Protein 4N82 (pdb70)

Radius of gyration: 22.22 Å; Cα contacts (8 Å, |Δi|>4): 535; chains: 2; bounding box: 47×34×67 Å

Foldseek 3Di:
DAAEEEEEDDPCQVVLLLVVLVVVLCVVPVVYHYHYHYLVVCVVVVHDADADPAAYEYEYEFDFCADPDPPNRRHGDDGCSSVVSCVPDPNLVRYQAYEYEYACVVPPSGRVVRVVSCVVSVHYHQYYAYGNHDPVRSVSVSVVSCVVVVPDD/DEAEEEEEDDPCQLVLLLVVLVVVLCVVPVVYHYDYHYLVVCVVVVHDQDDDPAAYEYEEEADAPVNHDHGPDGCSSVVSCPPDVNLVRYQAYEYEYACVVPPCGRVVRVVSCVVSVHYHQYYAYGNHDPVVSVSVSVVSCVVVVPDD

Solvent-accessible surface area: 15609 Å² total; per-residue (Å²): 138,63,0,0,0,0,8,4,4,43,56,31,36,1,69,18,0,1,115,53,0,8,72,50,0,67,121,84,23,113,116,19,102,28,58,92,17,21,0,63,64,30,64,102,114,217,93,104,51,77,88,14,138,25,51,0,0,0,0,0,10,30,57,32,62,27,38,76,23,104,112,135,1,35,61,34,43,64,0,64,45,0,5,72,0,0,48,100,45,120,0,32,93,79,10,49,0,0,0,0,4,11,22,152,138,87,112,118,60,39,1,29,0,1,96,55,11,22,147,167,41,68,12,73,47,36,11,51,4,62,83,116,9,140,111,50,22,4,103,114,1,1,22,31,0,18,129,56,16,165,29,158,204,154,68,0,0,0,0,13,4,7,40,54,31,41,2,75,19,0,0,120,46,0,8,74,45,0,70,119,84,23,112,115,16,97,25,46,99,15,21,0,61,74,18,56,76,112,185,94,111,43,88,134,12,139,24,59,0,0,0,0,0,11,28,55,34,121,145,39,30,95,86,33,30,70,0,68,43,0,12,79,0,0,66,99,62,141,2,32,86,56,8,47,0,0,0,0,4,11,23,151,138,66,108,117,22,38,2,33,0,0,97,43,9,23,145,204,50,69,10,75,46,35,12,48,3,59,85,115,6,146,113,52,24,4,102,115,2,2,17,34,0,14,117,60,26,165,30,163,170

InterPro domains:
  IPR004465 Ribonucleotide reductase Class Ib, NrdI [PF07972] (10-146)
  IPR004465 Ribonucleotide reductase Class Ib, NrdI [PIRSF005087] (8-158)
  IPR004465 Ribonucleotide reductase Class Ib, NrdI [PTHR37297] (5-158)
  IPR008254 Flavodoxin/nitric oxide synthase [PS50902] (8-162)
  IPR029039 Flavoprotein-like superfamily [G3DSA:3.40.50.360] (6-162)
  IPR029039 Flavoprotein-like superfamily [SSF52218] (3-153)

Structure (mmCIF, N/CA/C/O backbone):
data_4N82
#
_entry.id   4N82
#
_cell.length_a   104.726
_cell.length_b   56.612
_cell.length_c   73.387
_cell.angle_alpha   90.000
_cell.angle_beta   106.130
_cell.angle_gamma   90.000
#
_symmetry.space_group_name_H-M   'C 1 2 1'
#
loop_
_entity.id
_entity.type
_entity.pdbx_description
1 polymer 'Ribonucleotide reductase'
2 non-polymer 'FLAVIN MONONUCLEOTIDE'
3 non-polymer 'SULFATE ION'
4 water water
#
loop_
_atom_site.group_PDB
_atom_site.id
_atom_site.type_symbol
_atom_site.label_atom_id
_atom_site.label_alt_id
_atom_site.label_comp_id
_atom_site.label_asym_id
_atom_site.label_entity_id
_atom_site.label_seq_id
_atom_site.pdbx_PDB_ins_code
_atom_site.Cartn_x
_atom_site.Cartn_y
_atom_site.Cartn_z
_atom_site.occupancy
_atom_site.B_iso_or_equiv
_atom_site.auth_seq_id
_atom_site.auth_comp_id
_atom_site.auth_asym_id
_atom_site.auth_atom_id
_atom_site.pdbx_PDB_model_num
ATOM 1 N N . THR A 1 22 ? -37.779 35.066 50.824 1.00 48.26 2 THR B N 1
ATOM 2 C CA . THR A 1 22 ? -36.938 34.048 50.122 1.00 46.70 2 THR B CA 1
ATOM 3 C C . THR A 1 22 ? -36.507 34.542 48.735 1.00 44.92 2 THR B C 1
ATOM 4 O O . THR A 1 22 ? -37.292 35.157 48.008 1.00 45.82 2 THR B O 1
ATOM 8 N N . LYS A 1 23 ? -35.254 34.274 48.383 1.00 42.03 3 LYS B N 1
ATOM 9 C CA . LYS A 1 23 ? -34.708 34.673 47.091 1.00 39.54 3 LYS B CA 1
ATOM 10 C C . LYS A 1 23 ? -34.196 33.456 46.328 1.00 36.68 3 LYS B C 1
ATOM 11 O O . LYS A 1 23 ? -33.508 32.605 46.893 1.00 35.98 3 LYS B O 1
ATOM 17 N N . VAL A 1 24 ? -34.544 33.383 45.046 1.00 33.47 4 VAL B N 1
ATOM 18 C CA . VAL A 1 24 ? -34.054 32.324 44.164 1.00 31.39 4 VAL B CA 1
ATOM 19 C C . VAL A 1 24 ? -32.824 32.828 43.408 1.00 30.36 4 VAL B C 1
ATOM 20 O O . VAL A 1 24 ? -32.862 33.897 42.799 1.00 30.50 4 VAL B O 1
ATOM 24 N N . SER A 1 25 ? -31.732 32.065 43.462 1.00 29.31 5 SER B N 1
ATOM 25 C CA . SER A 1 25 ? -30.490 32.454 42.790 1.00 28.27 5 SER B CA 1
ATOM 26 C C . SER A 1 25 ? -30.099 31.446 41.715 1.00 26.66 5 SER B C 1
ATOM 27 O O . SER A 1 25 ? -29.857 30.275 42.012 1.00 25.58 5 SER B O 1
ATOM 30 N N . LEU A 1 26 ? -30.033 31.922 40.472 1.00 25.64 6 LEU B N 1
ATOM 31 C CA . LEU A 1 26 ? -29.714 31.083 39.319 1.00 24.65 6 LEU B CA 1
ATOM 32 C C . LEU A 1 26 ? -28.362 31.493 38.743 1.00 24.53 6 LEU B C 1
ATOM 33 O O . LEU A 1 26 ? -28.230 32.570 38.158 1.00 25.37 6 LEU B O 1
ATOM 38 N N . VAL A 1 27 ? -27.361 30.636 38.940 1.00 23.99 7 VAL B N 1
ATOM 39 C CA . VAL A 1 27 ? -25.995 30.891 38.483 1.00 23.76 7 VAL B CA 1
ATOM 40 C C . VAL A 1 27 ? -25.773 30.070 37.216 1.00 23.21 7 VAL B C 1
ATOM 41 O O . VAL A 1 27 ? -25.967 28.852 37.225 1.00 22.81 7 VAL B O 1
ATOM 45 N N . TYR A 1 28 ? -25.375 30.730 36.130 1.00 22.94 8 TYR B N 1
ATOM 46 C CA . TYR A 1 28 ? -25.250 30.044 34.841 1.00 22.88 8 TYR B CA 1
ATOM 47 C C . TYR A 1 28 ? -24.120 30.569 33.959 1.00 22.73 8 TYR B C 1
ATOM 48 O O . TYR A 1 28 ? -23.565 31.639 34.208 1.00 22.70 8 TYR B O 1
ATOM 57 N N . ILE A 1 29 ? -23.796 29.789 32.930 1.00 22.40 9 ILE B N 1
ATOM 58 C CA . ILE A 1 29 ? -23.002 30.268 31.803 1.00 22.26 9 ILE B CA 1
ATOM 59 C C . ILE A 1 29 ? -23.697 29.865 30.501 1.00 21.73 9 ILE B C 1
ATOM 60 O O . ILE A 1 29 ? -24.351 28.822 30.422 1.00 21.11 9 ILE B O 1
ATOM 65 N N . SER A 1 30 ? -23.582 30.717 29.493 1.00 21.42 10 SER B N 1
ATOM 66 C CA . SER A 1 30 ? -24.190 30.465 28.199 1.00 21.30 10 SER B CA 1
ATOM 67 C C . SER A 1 30 ? -23.248 31.013 27.139 1.00 21.99 10 SER B C 1
ATOM 68 O O . SER A 1 30 ? -22.942 32.208 27.127 1.00 21.91 10 SER B O 1
ATOM 71 N N . LEU A 1 31 ? -22.764 30.130 26.272 1.00 22.16 11 LEU B N 1
ATOM 72 C CA . LEU A 1 31 ? -21.798 30.523 25.253 1.00 22.99 11 LEU B CA 1
ATOM 73 C C . LEU A 1 31 ? -22.466 30.826 23.909 1.00 23.21 11 LEU B C 1
ATOM 74 O O . LEU A 1 31 ? -22.015 31.706 23.165 1.00 23.70 11 LEU B O 1
ATOM 79 N N . SER A 1 32 ? -23.537 30.102 23.596 1.00 22.57 12 SER B N 1
ATOM 80 C CA . SER A 1 32 ? -24.257 30.346 22.343 1.00 22.94 12 SER B CA 1
ATOM 81 C C . SER A 1 32 ? -25.716 30.764 22.568 1.00 23.00 12 SER B C 1
ATOM 82 O O . SER A 1 32 ? -26.476 30.904 21.611 1.00 23.71 12 SER B O 1
ATOM 85 N N . GLY A 1 33 ? -26.095 30.968 23.831 1.00 22.28 13 GLY B N 1
ATOM 86 C CA . GLY A 1 33 ? -27.410 31.524 24.157 1.00 22.25 13 GLY B CA 1
ATOM 87 C C . GLY A 1 33 ? -28.517 30.552 24.545 1.00 21.81 13 GLY B C 1
ATOM 88 O O . GLY A 1 33 ? -29.599 30.988 24.926 1.00 21.35 13 GLY B O 1
ATOM 89 N N . ASN A 1 34 ? -28.262 29.245 24.463 1.00 21.45 14 ASN B N 1
ATOM 90 C CA . ASN A 1 34 ? -29.297 28.245 24.796 1.00 21.69 14 ASN B CA 1
ATOM 91 C C . ASN A 1 34 ? -29.706 28.254 26.269 1.00 21.37 14 ASN B C 1
ATOM 92 O O . ASN A 1 34 ? -30.902 28.287 26.589 1.00 21.69 14 ASN B O 1
ATOM 97 N N . THR A 1 35 ? -28.709 28.223 27.152 1.00 21.08 15 THR B N 1
ATOM 98 C CA . THR A 1 35 ? -28.933 28.223 28.598 1.00 20.90 15 THR B CA 1
ATOM 99 C C . THR A 1 35 ? -29.471 29.584 29.041 1.00 21.32 15 THR B C 1
ATOM 100 O O . THR A 1 35 ? -30.317 29.662 29.931 1.00 20.55 15 THR B O 1
ATOM 104 N N . GLU A 1 36 ? -28.959 30.649 28.424 1.00 22.20 16 GLU B N 1
ATOM 105 C CA . GLU A 1 36 ? -29.443 32.012 28.661 1.00 23.59 16 GLU B CA 1
ATOM 106 C C . GLU A 1 36 ? -30.946 32.104 28.383 1.00 23.04 16 GLU B C 1
ATOM 107 O O . GLU A 1 36 ? -31.704 32.656 29.185 1.00 22.94 16 GLU B O 1
ATOM 113 N N . SER A 1 37 ? -31.360 31.557 27.243 1.00 22.24 17 SER B N 1
ATOM 114 C CA . SER A 1 37 ? -32.770 31.492 26.863 1.00 22.27 17 SER B CA 1
ATOM 115 C C . SER A 1 37 ? -33.607 30.719 27.891 1.00 21.45 17 SER B C 1
ATOM 116 O O . SER A 1 37 ? -34.674 31.183 28.306 1.00 20.90 17 SER B O 1
ATOM 119 N N . PHE A 1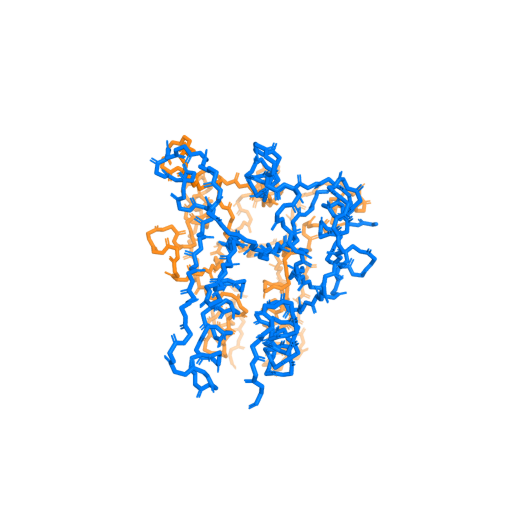 38 ? -33.122 29.552 28.303 1.00 20.68 18 PHE B N 1
ATOM 120 C CA . PHE A 1 38 ? -33.826 28.756 29.314 1.00 20.73 18 PHE B CA 1
ATOM 121 C C . PHE A 1 38 ? -33.985 29.524 30.628 1.00 20.84 18 PHE B C 1
ATOM 122 O O . PHE A 1 38 ? -35.082 29.567 31.187 1.00 20.86 18 PHE B O 1
ATOM 130 N N . VAL A 1 39 ? -32.897 30.120 31.115 1.00 20.72 19 VAL B N 1
ATOM 131 C CA . VAL A 1 39 ? -32.920 30.875 32.374 1.00 21.56 19 VAL B CA 1
ATOM 132 C C . VAL A 1 39 ? -33.898 32.055 32.299 1.00 22.49 19 VAL B C 1
ATOM 133 O O . VAL A 1 39 ? -34.628 32.333 33.261 1.00 22.59 19 VAL B O 1
ATOM 137 N N . ARG A 1 40 ? -33.924 32.732 31.153 1.00 23.80 20 ARG B N 1
ATOM 138 C CA . ARG A 1 40 ? -34.864 33.828 30.933 1.00 25.62 20 ARG B CA 1
ATOM 139 C C . ARG A 1 40 ? -36.322 33.344 30.958 1.00 25.32 20 ARG B C 1
ATOM 140 O O . ARG A 1 40 ? -37.162 33.929 31.658 1.00 25.66 20 ARG B O 1
ATOM 148 N N . ARG A 1 41 ? -36.621 32.288 30.199 1.00 24.48 21 ARG B N 1
ATOM 149 C CA . ARG A 1 41 ? -37.980 31.745 30.154 1.00 24.76 21 ARG B CA 1
ATOM 150 C C . ARG A 1 41 ? -38.410 31.126 31.487 1.00 23.73 21 ARG B C 1
ATOM 151 O O . ARG A 1 41 ? -39.569 31.257 31.887 1.00 22.85 21 ARG B O 1
ATOM 159 N N . LEU A 1 42 ? -37.475 30.469 32.173 1.00 22.87 22 LEU B N 1
ATOM 160 C CA . LEU A 1 42 ? -37.743 29.909 33.502 1.00 23.01 22 LEU B CA 1
ATOM 161 C C . LEU A 1 42 ? -38.119 31.003 34.505 1.00 23.23 22 LEU B C 1
ATOM 162 O O . LEU A 1 42 ? -39.049 30.833 35.298 1.00 23.44 22 LEU B O 1
ATOM 167 N N . THR A 1 43 ? -37.386 32.114 34.466 1.00 24.02 23 THR B N 1
ATOM 168 C CA . THR A 1 43 ? -37.662 33.258 35.330 1.00 24.98 23 THR B CA 1
ATOM 169 C C . THR A 1 43 ? -39.042 33.850 35.036 1.00 25.72 23 THR B C 1
ATOM 170 O O . THR A 1 43 ? -39.807 34.128 35.966 1.00 26.24 23 THR B O 1
ATOM 174 N N . ASP A 1 44 ? -39.363 34.025 33.754 1.00 26.30 24 ASP B N 1
ATOM 175 C CA . ASP A 1 44 ? -40.687 34.505 33.348 1.00 27.86 24 ASP B CA 1
ATOM 176 C C . ASP A 1 44 ? -41.784 33.579 33.864 1.00 27.47 24 ASP B C 1
ATOM 177 O O . ASP A 1 44 ? -42.816 34.044 34.347 1.00 27.69 24 ASP B O 1
ATOM 182 N N . TYR A 1 45 ? -41.561 32.271 33.765 1.00 26.71 25 TYR B N 1
ATOM 183 C CA . TYR A 1 45 ? -42.541 31.307 34.254 1.00 26.67 25 TYR B CA 1
ATOM 184 C C . TYR A 1 45 ? -42.726 31.396 35.774 1.00 26.46 25 TYR B C 1
ATOM 185 O O . TYR A 1 45 ? -43.858 31.424 36.266 1.00 26.37 25 TYR B O 1
ATOM 194 N N . LEU A 1 46 ? -41.613 31.446 36.503 1.00 25.48 26 LEU B N 1
ATOM 195 C CA . LEU A 1 46 ? -41.646 31.562 37.963 1.00 25.59 26 LEU B CA 1
ATOM 196 C C . LEU A 1 46 ? -42.397 32.807 38.448 1.00 26.63 26 LEU B C 1
ATOM 197 O O . LEU A 1 46 ? -43.186 32.728 39.397 1.00 26.56 26 LEU B O 1
ATOM 202 N N . LEU A 1 47 ? -42.147 33.941 37.796 1.00 26.56 27 LEU B N 1
ATOM 203 C CA . LEU A 1 47 ? -42.823 35.199 38.136 1.00 28.06 27 LEU B CA 1
ATOM 204 C C . LEU A 1 47 ? -44.305 35.191 37.757 1.00 28.67 27 LEU B C 1
ATOM 205 O O . LEU A 1 47 ? -45.126 35.796 38.447 1.00 28.66 27 LEU B O 1
ATOM 210 N N . GLU A 1 48 ? -44.645 34.508 36.665 1.00 29.25 28 GLU B N 1
ATOM 211 C CA . GLU A 1 48 ? -46.048 34.294 36.302 1.00 31.09 28 GLU B CA 1
ATOM 212 C C . GLU A 1 48 ? -46.773 33.515 37.407 1.00 30.72 28 GLU B C 1
ATOM 213 O O . GLU A 1 48 ? -47.894 33.856 37.787 1.00 31.28 28 GLU B O 1
ATOM 219 N N . GLN A 1 49 ? -46.119 32.481 37.927 1.00 29.64 29 GLN B N 1
ATOM 220 C CA . GLN A 1 49 ? -46.698 31.670 38.994 1.00 29.73 29 GLN B CA 1
ATOM 221 C C . GLN A 1 49 ? -46.625 32.358 40.363 1.00 29.19 29 GLN B C 1
ATOM 222 O O . GLN A 1 49 ? -47.545 32.221 41.176 1.00 28.80 29 GLN B O 1
ATOM 228 N N . HIS A 1 50 ? -45.550 33.111 40.600 1.00 27.90 30 HIS B N 1
ATOM 229 C CA . HIS A 1 50 ? -45.323 33.764 41.895 1.00 27.77 30 HIS B CA 1
ATOM 230 C C . HIS A 1 50 ? -44.872 35.183 41.707 1.00 27.29 30 HIS B C 1
ATOM 231 O O . HIS A 1 50 ? -43.671 35.471 41.747 1.00 26.57 30 HIS B O 1
ATOM 238 N N . PRO A 1 51 ? -45.832 36.102 41.486 1.00 27.67 31 PRO B N 1
ATOM 239 C CA . PRO A 1 51 ? -45.517 37.493 41.142 1.00 27.63 31 PRO B CA 1
ATOM 240 C C . PRO A 1 51 ? -44.523 38.210 42.062 1.00 27.56 31 PRO B C 1
ATOM 241 O O . PRO A 1 51 ? -43.763 39.048 41.580 1.00 27.01 31 PRO B O 1
ATOM 245 N N . SER A 1 52 ? -44.514 37.883 43.353 1.00 27.66 32 SER B N 1
ATOM 246 C CA . SER A 1 52 ? -43.655 38.597 44.313 1.00 28.56 32 SER B CA 1
ATOM 247 C C . SER A 1 52 ? -42.270 37.966 44.520 1.00 28.45 32 SER B C 1
ATOM 248 O O . SER A 1 52 ? -41.451 38.498 45.276 1.00 28.09 32 SER B O 1
ATOM 251 N N . LEU A 1 53 ? -42.014 36.847 43.839 1.00 28.51 33 LEU B N 1
ATOM 252 C CA . LEU A 1 53 ? -40.776 36.082 44.011 1.00 29.47 33 LEU B CA 1
ATOM 253 C C . LEU A 1 53 ? -39.557 36.899 43.591 1.00 29.61 33 LEU B C 1
ATOM 254 O O . LEU A 1 53 ? -39.571 37.543 42.544 1.00 29.40 33 LEU B O 1
ATOM 259 N N . GLU A 1 54 ? -38.511 36.876 44.411 1.00 30.30 34 GLU B N 1
ATOM 260 C CA . GLU A 1 54 ? -37.245 37.511 44.043 1.00 31.61 34 GLU B CA 1
ATOM 261 C C . GLU A 1 54 ? -36.350 36.486 43.341 1.00 30.59 34 GLU B C 1
ATOM 262 O O . GLU A 1 54 ? -35.945 35.495 43.946 1.00 29.75 34 GLU B O 1
ATOM 268 N N . VAL A 1 55 ? -36.065 36.723 42.061 1.00 30.66 35 VAL B N 1
ATOM 269 C CA . VAL A 1 55 ? -35.208 35.824 41.277 1.00 30.43 35 VAL B CA 1
ATOM 270 C C . VAL A 1 55 ? -33.968 36.580 40.806 1.00 30.96 35 VAL B C 1
ATOM 271 O O . VAL A 1 55 ? -34.072 37.564 40.075 1.00 30.98 35 VAL B O 1
ATOM 275 N N . GLU A 1 56 ? -32.807 36.113 41.251 1.00 31.42 36 GLU B N 1
ATOM 276 C CA . GLU A 1 56 ? -31.521 36.698 40.904 1.00 32.80 36 GLU B CA 1
ATOM 277 C C . GLU A 1 56 ? -30.819 35.808 39.874 1.00 32.83 36 GLU B C 1
ATOM 278 O O . GLU A 1 56 ? -30.705 34.593 40.064 1.00 31.95 36 GLU B O 1
ATOM 284 N N . LYS A 1 57 ? -30.379 36.413 38.773 1.00 32.65 37 LYS B N 1
ATOM 285 C CA . LYS A 1 57 ? -29.602 35.705 37.756 1.00 32.22 37 LYS B CA 1
ATOM 286 C C . LYS A 1 57 ? -28.164 36.192 37.833 1.00 32.12 37 LYS B C 1
ATOM 287 O O . LYS A 1 57 ? -27.916 37.399 37.852 1.00 32.52 37 LYS B O 1
ATOM 293 N N . ILE A 1 58 ? -27.227 35.251 37.894 1.00 30.82 38 ILE B N 1
ATOM 294 C CA . ILE A 1 58 ? -25.802 35.569 37.859 1.00 30.38 38 ILE B CA 1
ATOM 295 C C . ILE A 1 58 ? -25.165 34.864 36.661 1.00 29.32 38 ILE B C 1
ATOM 296 O O . ILE A 1 58 ? -25.073 33.630 36.622 1.00 27.44 38 ILE B O 1
ATOM 301 N N . HIS A 1 59 ? -24.745 35.656 35.678 1.00 29.02 39 HIS B N 1
ATOM 302 C CA . HIS A 1 59 ? -24.109 35.121 34.482 1.00 28.91 39 HIS B CA 1
ATOM 303 C C . HIS A 1 59 ? -22.617 35.183 34.616 1.00 29.46 39 HIS B C 1
ATOM 304 O O . HIS A 1 59 ? -22.022 36.258 34.546 1.00 29.67 39 HIS B O 1
ATOM 311 N N . ILE A 1 60 ? -22.008 34.015 34.800 1.00 29.58 40 ILE B N 1
ATOM 312 C CA . ILE A 1 60 ? -20.571 33.891 35.056 1.00 30.98 40 ILE B CA 1
ATOM 313 C C . ILE A 1 60 ? -19.727 34.520 33.937 1.00 32.59 40 ILE B C 1
ATOM 314 O O . ILE A 1 60 ? -18.736 35.202 34.209 1.00 33.28 40 ILE B O 1
ATOM 319 N N . LYS A 1 61 ? -20.143 34.302 32.692 1.00 33.44 41 LYS B N 1
ATOM 320 C CA . LYS A 1 61 ? -19.491 34.901 31.524 1.00 35.82 41 LYS B CA 1
ATOM 321 C C . LYS A 1 61 ? -19.375 36.423 31.660 1.00 36.78 41 LYS B C 1
ATOM 322 O O . LYS A 1 61 ? -18.323 36.993 31.369 1.00 38.29 41 LYS B O 1
ATOM 328 N N . ASP A 1 62 ? -20.447 37.063 32.123 1.00 38.23 42 ASP B N 1
ATOM 329 C CA . ASP A 1 62 ? -20.478 38.512 32.320 1.00 40.37 42 ASP B CA 1
ATOM 330 C C . ASP A 1 62 ? -19.587 38.989 33.464 1.00 41.66 42 ASP B C 1
ATOM 331 O O . ASP A 1 62 ? -19.011 40.070 33.381 1.00 42.97 42 ASP B O 1
ATOM 336 N N . LEU A 1 63 ? -19.476 38.191 34.525 1.00 42.87 43 LEU B N 1
ATOM 337 C CA . LEU A 1 63 ? -18.560 38.510 35.625 1.00 44.30 43 LEU B CA 1
ATOM 338 C C . LEU A 1 63 ? -17.106 38.472 35.159 1.00 45.38 43 LEU B C 1
ATOM 339 O O . LEU A 1 63 ? -16.308 39.339 35.523 1.00 46.96 43 LEU B O 1
ATOM 344 N N . VAL A 1 64 ? -16.781 37.472 34.342 1.00 45.20 44 VAL B N 1
ATOM 345 C CA . VAL A 1 64 ? -15.423 37.281 33.828 1.00 46.84 44 VAL B CA 1
ATOM 346 C C . VAL A 1 64 ? -15.046 38.365 32.806 1.00 48.60 44 VAL B C 1
ATOM 347 O O . VAL A 1 64 ? -14.000 39.005 32.941 1.00 49.22 44 VAL B O 1
ATOM 351 N N . LYS A 1 65 ? -15.905 38.575 31.806 1.00 49.36 45 LYS B N 1
ATOM 352 C CA . LYS A 1 65 ? -15.654 39.558 30.741 1.00 51.24 45 LYS B CA 1
ATOM 353 C C . LYS A 1 65 ? -15.534 40.990 31.264 1.00 53.06 45 LYS B C 1
ATOM 354 O O . LYS A 1 65 ? -14.680 41.754 30.805 1.00 54.22 45 LYS B O 1
ATOM 360 N N . GLU A 1 66 ? -16.387 41.343 32.225 1.00 53.84 46 GLU B N 1
ATOM 361 C CA . GLU A 1 66 ? -16.365 42.667 32.853 1.00 54.96 46 GLU B CA 1
ATOM 362 C C . GLU A 1 66 ? -15.288 42.776 33.943 1.00 56.06 46 GLU B C 1
ATOM 363 O O . GLU A 1 66 ? -15.237 43.767 34.678 1.00 56.23 46 GLU B O 1
ATOM 369 N N . ARG A 1 67 ? -14.439 41.749 34.031 1.00 55.64 47 ARG B N 1
ATOM 370 C CA . ARG A 1 67 ? -13.307 41.692 34.971 1.00 57.25 47 ARG B CA 1
ATOM 371 C C . ARG A 1 67 ? -13.711 41.942 36.429 1.00 57.11 47 ARG B C 1
ATOM 372 O O . ARG A 1 67 ? -13.064 42.712 37.144 1.00 58.23 47 ARG B O 1
ATOM 380 N N . GLN A 1 68 ? -14.790 41.288 36.853 1.00 54.88 48 GLN B N 1
ATOM 381 C CA . GLN A 1 68 ? -15.270 41.382 38.230 1.00 54.91 48 GLN B CA 1
ATOM 382 C C . GLN A 1 68 ? -14.783 40.172 39.035 1.00 54.00 48 GLN B C 1
ATOM 383 O O . GLN A 1 68 ? -14.666 39.073 38.488 1.00 53.06 48 GLN B O 1
ATOM 389 N N . PRO A 1 69 ? -14.490 40.370 40.335 1.00 53.73 49 PRO B N 1
ATOM 390 C CA . PRO A 1 69 ? -13.974 39.258 41.139 1.00 53.05 49 PRO B CA 1
ATOM 391 C C . PRO A 1 69 ? -15.060 38.246 41.502 1.00 50.99 49 PRO B C 1
ATOM 392 O O . PRO A 1 69 ? -16.247 38.585 41.487 1.00 50.29 49 PRO B O 1
ATOM 396 N N . PHE A 1 70 ? -14.653 37.014 41.808 1.00 50.04 50 PHE B N 1
ATOM 397 C CA . PHE A 1 70 ? -15.564 36.018 42.377 1.00 48.47 50 PHE B CA 1
ATOM 398 C C . PHE A 1 70 ? -15.871 36.365 43.833 1.00 48.18 50 PHE B C 1
ATOM 399 O O . PHE A 1 70 ? -15.088 37.050 44.491 1.00 49.05 50 PHE B O 1
ATOM 407 N N . PHE A 1 71 ? -17.010 35.886 44.327 1.00 46.63 51 PHE B N 1
ATOM 408 C CA . PHE A 1 71 ? -17.483 36.205 45.676 1.00 45.74 51 PHE B CA 1
ATOM 409 C C . PHE A 1 71 ? -18.218 35.016 46.296 1.00 44.81 51 PHE B C 1
ATOM 410 O O . PHE A 1 71 ? -18.589 34.067 45.597 1.00 42.89 51 PHE B O 1
ATOM 418 N N . GLU A 1 72 ? -18.427 35.077 47.609 1.00 44.55 52 GLU B N 1
ATOM 419 C CA . GLU A 1 72 ? -19.201 34.061 48.311 1.00 43.94 52 GLU B CA 1
ATOM 420 C C . GLU A 1 72 ? -20.683 34.403 48.311 1.00 42.96 52 GLU B C 1
ATOM 421 O O . GLU A 1 72 ? -21.067 35.537 48.603 1.00 42.51 52 GLU B O 1
ATOM 427 N N . MET A 1 73 ? -21.505 33.410 47.977 1.00 41.39 53 MET B N 1
ATOM 428 C CA . MET A 1 73 ? -22.955 33.561 47.949 1.00 41.09 53 MET B CA 1
ATOM 429 C C . MET A 1 73 ? -23.543 33.596 49.358 1.00 42.77 53 MET B C 1
ATOM 430 O O . MET A 1 73 ? -23.144 32.814 50.226 1.00 43.44 53 MET B O 1
ATOM 435 N N . ASP A 1 74 ? -24.492 34.503 49.577 1.00 43.92 54 ASP B N 1
ATOM 436 C CA . ASP A 1 74 ? -25.190 34.615 50.862 1.00 45.73 54 ASP B CA 1
ATOM 437 C C . ASP A 1 74 ? -26.486 33.811 50.843 1.00 44.32 54 ASP B C 1
ATOM 438 O O . ASP A 1 74 ? -27.176 33.688 51.858 1.00 44.84 54 ASP B O 1
ATOM 443 N N . ASN A 1 75 ? -26.795 33.258 49.676 1.00 41.40 55 ASN B N 1
ATOM 444 C CA . ASN A 1 75 ? -28.062 32.603 49.421 1.00 39.78 55 ASN B CA 1
ATOM 445 C C . ASN A 1 75 ? -27.829 31.288 48.668 1.00 37.17 55 ASN B C 1
ATOM 446 O O . ASN A 1 75 ? -26.969 31.235 47.781 1.00 37.12 55 ASN B O 1
ATOM 451 N N . PRO A 1 76 ? -28.561 30.214 49.041 1.00 34.97 56 PRO B N 1
ATOM 452 C CA . PRO A 1 76 ? -28.513 28.960 48.272 1.00 33.07 56 PRO B CA 1
ATOM 453 C C . PRO A 1 76 ? -28.863 29.182 46.799 1.00 30.90 56 PRO B C 1
ATOM 454 O O . PRO A 1 76 ? -29.731 30.001 46.487 1.00 29.99 56 PRO B O 1
ATOM 458 N N . PHE A 1 77 ? -28.192 28.451 45.911 1.00 29.13 57 PHE B N 1
ATOM 459 C CA . PHE A 1 77 ? -28.318 28.680 44.468 1.00 27.35 57 PHE B CA 1
ATOM 460 C C . PHE A 1 77 ? -28.303 27.395 43.645 1.00 26.16 57 PHE B C 1
ATOM 461 O O . PHE A 1 77 ? -27.821 26.348 44.102 1.00 26.05 57 PHE B O 1
ATOM 469 N N . ILE A 1 78 ? -28.820 27.493 42.422 1.00 24.79 58 ILE B N 1
ATOM 470 C CA . ILE A 1 78 ? -28.784 26.390 41.467 1.00 23.92 58 ILE B CA 1
ATOM 471 C C . ILE A 1 78 ? -27.866 26.769 40.303 1.00 23.11 58 ILE B C 1
ATOM 472 O O . ILE A 1 78 ? -27.931 27.888 39.797 1.00 22.58 58 ILE B O 1
ATOM 477 N N . ALA A 1 79 ? -27.006 25.833 39.903 1.00 22.53 59 ALA B N 1
ATOM 478 C CA . ALA A 1 79 ? -26.081 26.032 38.788 1.00 21.87 59 ALA B CA 1
ATOM 479 C C . ALA A 1 79 ? -26.639 25.472 37.479 1.00 21.28 59 ALA B C 1
ATOM 480 O O . ALA A 1 79 ? -27.153 24.356 37.449 1.00 21.31 59 ALA B O 1
ATOM 482 N N . PHE A 1 80 ? -26.533 26.253 36.404 1.00 20.75 60 PHE B N 1
ATOM 483 C CA . PHE A 1 80 ? -26.910 25.801 35.064 1.00 20.24 60 PHE B CA 1
ATOM 484 C C . PHE A 1 80 ? -25.662 25.717 34.192 1.00 20.14 60 PHE B C 1
ATOM 485 O O . PHE A 1 80 ? -24.968 26.717 33.987 1.00 19.81 60 PHE B O 1
ATOM 493 N N . LEU A 1 81 ? -25.392 24.522 33.674 1.00 19.89 61 LEU B N 1
ATOM 494 C CA . LEU A 1 81 ? -24.125 24.214 33.028 1.00 20.74 61 LEU B CA 1
ATOM 495 C C . LEU A 1 81 ? -24.354 23.528 31.685 1.00 20.33 61 LEU B C 1
ATOM 496 O O . LEU A 1 81 ? -24.701 22.344 31.652 1.00 20.57 61 LEU B O 1
ATOM 501 N N . PRO A 1 82 ? -24.140 24.254 30.573 1.00 20.66 62 PRO B N 1
ATOM 502 C CA . PRO A 1 82 ? -24.151 23.587 29.281 1.00 20.89 62 PRO B CA 1
ATOM 503 C C . PRO A 1 82 ? -22.894 22.727 29.147 1.00 21.14 62 PRO B C 1
ATOM 504 O O . PRO A 1 82 ? -21.918 22.937 29.875 1.00 21.46 62 PRO B O 1
ATOM 508 N N . THR A 1 83 ? -22.924 21.780 28.218 1.00 21.19 63 THR B N 1
ATOM 509 C CA . THR A 1 83 ? -21.867 20.785 28.086 1.00 21.48 63 THR B CA 1
ATOM 510 C C . THR A 1 83 ? -20.938 21.090 26.925 1.00 21.52 63 THR B C 1
ATOM 511 O O . THR A 1 83 ? -21.369 21.113 25.774 1.00 20.97 63 THR B O 1
ATOM 515 N N . TYR A 1 84 ? -19.663 21.316 27.238 1.00 21.26 64 TYR B N 1
ATOM 516 C CA . TYR A 1 84 ? -18.630 21.480 26.218 1.00 22.26 64 TYR B CA 1
ATOM 517 C C . TYR A 1 84 ? -17.417 20.642 26.597 1.00 23.51 64 TYR B C 1
ATOM 518 O O . TYR A 1 84 ? -16.785 20.880 27.627 1.00 23.25 64 TYR B O 1
ATOM 527 N N . LEU A 1 85 ? -17.111 19.656 25.761 1.00 25.10 65 LEU B N 1
ATOM 528 C CA . LEU A 1 85 ? -16.016 18.726 26.022 1.00 27.43 65 LEU B CA 1
ATOM 529 C C . LEU A 1 85 ? -15.021 18.735 24.867 1.00 29.72 65 LEU B C 1
ATOM 530 O O . LEU A 1 85 ? -15.409 18.953 23.720 1.00 29.55 65 LEU B O 1
ATOM 535 N N . GLU A 1 86 ? -13.742 18.519 25.177 1.00 33.25 66 GLU B N 1
ATOM 536 C CA . GLU A 1 86 ? -12.672 18.542 24.163 1.00 37.58 66 GLU B CA 1
ATOM 537 C C . GLU A 1 86 ? -12.982 17.608 22.991 1.00 39.42 66 GLU B C 1
ATOM 538 O O . GLU A 1 86 ? -12.733 17.955 21.836 1.00 40.34 66 GLU B O 1
ATOM 544 N N . GLY A 1 87 ? -13.535 16.435 23.305 1.00 41.03 67 GLY B N 1
ATOM 545 C CA . GLY A 1 87 ? -13.948 15.455 22.300 1.00 44.15 67 GLY B CA 1
ATOM 546 C C . GLY A 1 87 ? -12.782 14.855 21.541 1.00 46.57 67 GLY B C 1
ATOM 547 O O . GLY A 1 87 ? -11.659 14.792 22.058 1.00 46.12 67 GLY B O 1
ATOM 548 N N . GLY A 1 88 ? -13.060 14.417 20.312 1.00 48.54 68 GLY B N 1
ATOM 549 C CA . GLY A 1 88 ? -12.054 13.844 19.416 1.00 51.10 68 GLY B CA 1
ATOM 550 C C . GLY A 1 88 ? -11.262 12.714 20.043 1.00 53.19 68 GLY B C 1
ATOM 551 O O . GLY A 1 88 ? -11.832 11.819 20.671 1.00 53.04 68 GLY B O 1
ATOM 552 N N . ASN A 1 89 ? -9.943 12.768 19.869 1.00 55.61 69 ASN B N 1
ATOM 553 C CA . ASN A 1 89 ? -9.028 11.816 20.494 1.00 57.65 69 ASN B CA 1
ATOM 554 C C . ASN A 1 89 ? -8.325 12.428 21.707 1.00 58.33 69 ASN B C 1
ATOM 555 O O . ASN A 1 89 ? -7.130 12.206 21.930 1.00 59.04 69 ASN B O 1
ATOM 560 N N . GLY A 1 90 ? -9.081 13.202 22.484 1.00 57.83 70 GLY B N 1
ATOM 561 C CA . GLY A 1 90 ? -8.574 13.815 23.706 1.00 57.30 70 GLY B CA 1
ATOM 562 C C . GLY A 1 90 ? -8.431 12.814 24.838 1.00 58.06 70 GLY B C 1
ATOM 563 O O . GLY A 1 90 ? -9.076 11.759 24.833 1.00 57.80 70 GLY B O 1
ATOM 564 N N . VAL A 1 91 ? -7.584 13.154 25.808 1.00 57.64 71 VAL B N 1
ATOM 565 C CA . VAL A 1 91 ? -7.324 12.313 26.982 1.00 57.50 71 VAL B CA 1
ATOM 566 C C . VAL A 1 91 ? -8.625 11.940 27.714 1.00 57.57 71 VAL B C 1
ATOM 567 O O . VAL A 1 91 ? -9.577 12.729 27.746 1.00 55.75 71 VAL B O 1
ATOM 571 N N . ASP A 1 92 ? -8.657 10.728 28.273 1.00 57.97 72 ASP B N 1
ATOM 572 C CA . ASP A 1 92 ? -9.831 10.191 28.977 1.00 58.21 72 ASP B CA 1
ATOM 573 C C . ASP A 1 92 ? -11.109 10.271 28.136 1.00 57.50 72 ASP B C 1
ATOM 574 O O . ASP A 1 92 ? -12.091 10.908 28.534 1.00 57.02 72 ASP B O 1
ATOM 579 N N . ASN A 1 93 ? -11.068 9.627 26.968 1.00 57.22 73 ASN B N 1
ATOM 580 C CA . ASN A 1 93 ? -12.198 9.550 26.026 1.00 56.22 73 ASN B CA 1
ATOM 581 C C . ASN A 1 93 ? -12.764 10.901 25.571 1.00 54.78 73 ASN B C 1
ATOM 582 O O . ASN A 1 93 ? -13.941 10.998 25.203 1.00 54.43 73 ASN B O 1
ATOM 587 N N . GLY A 1 94 ? -11.918 11.932 25.591 1.00 52.21 74 GLY B N 1
ATOM 588 C CA . GLY A 1 94 ? -12.321 13.291 25.228 1.00 48.99 74 GLY B CA 1
ATOM 589 C C . GLY A 1 94 ? -13.282 13.939 26.213 1.00 45.96 74 GLY B C 1
ATOM 590 O O . GLY A 1 94 ? -14.020 14.858 25.852 1.00 45.69 74 GLY B O 1
ATOM 591 N N . ASP A 1 95 ? -13.260 13.469 27.460 1.00 43.99 75 ASP B N 1
ATOM 592 C CA . ASP A 1 95 ? -14.196 13.923 28.487 1.00 41.48 75 ASP B CA 1
ATOM 593 C C . ASP A 1 95 ? -13.653 15.077 29.337 1.00 38.90 75 ASP B C 1
ATOM 594 O O . ASP A 1 95 ? -14.049 15.241 30.493 1.00 39.20 75 ASP B O 1
ATOM 599 N N . VAL A 1 96 ? -12.756 15.873 28.761 1.00 35.65 76 VAL B N 1
ATOM 600 C CA . VAL A 1 96 ? -12.215 17.048 29.444 1.00 33.62 76 VAL B CA 1
ATOM 601 C C . VAL A 1 96 ? -13.095 18.265 29.148 1.00 31.31 76 VAL B C 1
ATOM 602 O O . VAL A 1 96 ? -13.320 18.613 27.985 1.00 31.05 76 VAL B O 1
ATOM 606 N N . GLU A 1 97 ? -13.601 18.881 30.216 1.00 29.68 77 GLU B N 1
ATOM 607 C CA . GLU A 1 97 ? -14.398 20.103 30.145 1.00 27.96 77 GLU B CA 1
ATOM 608 C C . GLU A 1 97 ? -13.600 21.259 29.533 1.00 27.57 77 GLU B C 1
ATOM 609 O O . GLU A 1 97 ? -12.448 21.492 29.907 1.00 27.74 77 GLU B O 1
ATOM 615 N N . ILE A 1 98 ? -14.216 21.960 28.582 1.00 25.95 78 ILE B N 1
ATOM 616 C CA . ILE A 1 98 ? -13.659 23.196 28.027 1.00 25.84 78 ILE B CA 1
ATOM 617 C C . ILE A 1 98 ? -14.702 24.316 28.108 1.00 25.12 78 ILE B C 1
ATOM 618 O O . ILE A 1 98 ? -15.903 24.043 28.257 1.00 24.18 78 ILE B O 1
ATOM 623 N N . LEU A 1 99 ? -14.229 25.565 28.044 1.00 25.21 79 LEU B N 1
ATOM 624 C CA . LEU A 1 99 ? -15.074 26.770 27.908 1.00 25.22 79 LEU B CA 1
ATOM 625 C C . LEU A 1 99 ? -15.973 27.147 29.099 1.00 25.24 79 LEU B C 1
ATOM 626 O O . LEU A 1 99 ? -16.355 28.314 29.242 1.00 26.23 79 LEU B O 1
ATOM 631 N N . THR A 1 100 ? -16.323 26.177 29.937 1.00 24.55 80 THR B N 1
ATOM 632 C CA . THR A 1 100 ? -17.275 26.413 31.026 1.00 24.27 80 THR B CA 1
ATOM 633 C C . THR A 1 100 ? -16.628 26.390 32.417 1.00 24.97 80 THR B C 1
ATOM 634 O O . THR A 1 100 ? -17.322 26.505 33.430 1.00 24.76 80 THR B O 1
ATOM 638 N N . THR A 1 101 ? -15.305 26.259 32.463 1.00 26.23 81 THR B N 1
ATOM 639 C CA . THR A 1 101 ? -14.603 25.993 33.731 1.00 27.18 81 THR B CA 1
ATOM 640 C C . THR A 1 101 ? -14.700 27.108 34.780 1.00 27.93 81 THR B C 1
ATOM 641 O O . THR A 1 101 ? -14.488 26.852 35.973 1.00 28.42 81 THR B O 1
ATOM 645 N N . ASP A 1 102 ? -15.028 28.326 34.342 1.00 27.90 82 ASP B N 1
ATOM 646 C CA . ASP A 1 102 ? -15.235 29.457 35.259 1.00 28.44 82 ASP B CA 1
ATOM 647 C C . ASP A 1 102 ? -16.412 29.241 36.213 1.00 27.42 82 ASP B C 1
ATOM 648 O O . ASP A 1 102 ? -16.417 29.785 37.322 1.00 27.51 82 ASP B O 1
ATOM 653 N N . VAL A 1 103 ? -17.408 28.468 35.771 1.00 26.17 83 VAL B N 1
ATOM 654 C CA . VAL A 1 103 ? -18.533 28.080 36.627 1.00 25.58 83 VAL B CA 1
ATOM 655 C C . VAL A 1 103 ? -18.021 27.216 37.777 1.00 26.03 83 VAL B C 1
ATOM 656 O O . VAL A 1 103 ? -18.351 27.463 38.939 1.00 26.36 83 VAL B O 1
ATOM 660 N N . GLY A 1 104 ? -17.200 26.221 37.440 1.00 26.14 84 GLY B N 1
ATOM 661 C CA . GLY A 1 104 ? -16.557 25.366 38.433 1.00 27.03 84 GLY B CA 1
ATOM 662 C C . GLY A 1 104 ? -15.725 26.158 39.418 1.00 28.18 84 GLY B C 1
ATOM 663 O O . GLY A 1 104 ? -15.721 25.859 40.615 1.00 28.04 84 GLY B O 1
ATOM 664 N N . ASP A 1 105 ? -15.024 27.172 38.911 1.00 29.09 85 ASP B N 1
ATOM 665 C CA . ASP A 1 105 ? -14.187 28.036 39.747 1.00 30.65 85 ASP B CA 1
ATOM 666 C C . ASP A 1 105 ? -15.028 28.827 40.732 1.00 30.57 85 ASP B C 1
ATOM 667 O O . ASP A 1 105 ? -14.665 28.938 41.903 1.00 31.25 85 ASP B O 1
ATOM 672 N N . PHE A 1 106 ? -16.152 29.362 40.257 1.00 29.08 86 PHE B N 1
ATOM 673 C CA . PHE A 1 106 ? -17.068 30.121 41.104 1.00 29.47 86 PHE B CA 1
ATOM 674 C C . PHE A 1 106 ? -17.622 29.248 42.221 1.00 29.44 86 PHE B C 1
ATOM 675 O O . PHE A 1 106 ? -17.716 29.687 43.367 1.00 29.66 86 PHE B O 1
ATOM 683 N N . ILE A 1 107 ? -18.000 28.018 41.879 1.00 28.63 87 ILE B N 1
ATOM 684 C CA . ILE A 1 107 ? -18.515 27.084 42.872 1.00 29.04 87 ILE B CA 1
ATOM 685 C C . ILE A 1 107 ? -17.421 26.679 43.868 1.00 30.18 87 ILE B C 1
ATOM 686 O O . ILE A 1 107 ? -17.688 26.585 45.063 1.00 31.25 87 ILE B O 1
ATOM 691 N N . ALA A 1 108 ? -16.201 26.465 43.378 1.00 30.86 88 ALA B N 1
ATOM 692 C CA . ALA A 1 108 ? -15.069 26.082 44.240 1.00 32.82 88 ALA B CA 1
ATOM 693 C C . ALA A 1 108 ? -14.563 27.218 45.146 1.00 34.71 88 ALA B C 1
ATOM 694 O O . ALA A 1 108 ? -13.746 26.982 46.049 1.00 35.81 88 ALA B O 1
ATOM 696 N N . TYR A 1 109 ? -15.057 28.435 44.909 1.00 35.20 89 TYR B N 1
ATOM 697 C CA . TYR A 1 109 ? -14.651 29.623 45.666 1.00 36.62 89 TYR B CA 1
ATOM 698 C C . TYR A 1 109 ? -15.284 29.672 47.057 1.00 36.87 89 TYR B C 1
ATOM 699 O O . TYR A 1 109 ? -16.507 29.622 47.196 1.00 35.74 89 TYR B O 1
ATOM 708 N N . GLY A 1 110 ? -14.440 29.786 48.083 1.00 38.47 90 GLY B N 1
ATOM 709 C CA . GLY A 1 110 ? -14.906 29.852 49.468 1.00 38.44 90 GLY B CA 1
ATOM 710 C C . GLY A 1 110 ? -15.808 28.685 49.803 1.00 38.06 90 GLY B C 1
ATOM 711 O O . GLY A 1 110 ? -15.477 27.539 49.504 1.00 37.94 90 GLY B O 1
ATOM 712 N N . GLN A 1 111 ? -16.958 28.979 50.401 1.00 39.06 91 GLN B N 1
ATOM 713 C CA . GLN A 1 111 ? -17.934 27.946 50.759 1.00 39.42 91 GLN B CA 1
ATOM 714 C C . GLN A 1 111 ? -19.135 27.887 49.812 1.00 37.38 91 GLN B C 1
ATOM 715 O O . GLN A 1 111 ? -20.229 27.460 50.205 1.00 37.11 91 GLN B O 1
ATOM 721 N N . ASN A 1 112 ? -18.925 28.294 48.561 1.00 36.65 92 ASN B N 1
ATOM 722 C CA . ASN A 1 112 ? -19.996 28.267 47.564 1.00 34.95 92 ASN B CA 1
ATOM 723 C C . ASN A 1 112 ? -20.554 26.871 47.293 1.00 33.70 92 ASN B C 1
ATOM 724 O O . ASN A 1 112 ? -21.756 26.720 47.075 1.00 33.24 92 ASN B O 1
ATOM 729 N N . ALA A 1 113 ? -19.686 25.858 47.321 1.00 33.51 93 ALA B N 1
ATOM 730 C CA . ALA A 1 113 ? -20.108 24.472 47.095 1.00 33.27 93 ALA B CA 1
ATOM 731 C C . ALA A 1 113 ? -21.178 24.027 48.096 1.00 33.71 93 ALA B C 1
ATOM 732 O O . ALA A 1 113 ? -22.135 23.351 47.721 1.00 33.55 93 ALA B O 1
ATOM 734 N N . SER A 1 114 ? -21.016 24.419 49.360 1.00 34.50 94 SER B N 1
ATOM 735 C CA . SER A 1 114 ? -21.992 24.092 50.402 1.00 34.73 94 SER B CA 1
ATOM 736 C C . SER A 1 114 ? -23.303 24.865 50.224 1.00 34.00 94 SER B C 1
ATOM 737 O O . SER A 1 114 ? -24.320 24.508 50.815 1.00 34.75 94 SER B O 1
ATOM 740 N N . LYS A 1 115 ? -23.269 25.910 49.397 1.00 33.47 95 LYS B N 1
ATOM 741 C CA . LYS A 1 115 ? -24.443 26.740 49.114 1.00 32.69 95 LYS B CA 1
ATOM 742 C C . LYS A 1 115 ? -25.176 26.324 47.832 1.00 31.34 95 LYS B C 1
ATOM 743 O O . LYS A 1 115 ? -26.272 26.816 47.547 1.00 30.38 95 LYS B O 1
ATOM 749 N N . CYS A 1 116 ? -24.571 25.424 47.061 1.00 30.02 96 CYS B N 1
ATOM 750 C CA . CYS A 1 116 ? -25.178 24.972 45.814 1.00 28.84 96 CYS B CA 1
ATOM 751 C C . CYS A 1 116 ? -26.196 23.852 46.043 1.00 28.41 96 CYS B C 1
ATOM 752 O O . CYS A 1 116 ? -25.852 22.773 46.542 1.00 29.25 96 CYS B O 1
ATOM 755 N N . LEU A 1 117 ? -27.446 24.118 45.673 1.00 27.30 97 LEU B N 1
ATOM 756 C CA . LEU A 1 117 ? -28.534 23.146 45.811 1.00 27.43 97 LEU B CA 1
ATOM 757 C C . LEU A 1 117 ? -28.425 22.001 44.800 1.00 26.85 97 LEU B C 1
ATOM 758 O O . LEU A 1 117 ? -28.961 20.911 45.011 1.00 26.89 97 LEU B O 1
ATOM 763 N N . GLY A 1 118 ? -27.734 22.259 43.698 1.00 25.73 98 GLY B N 1
ATOM 764 C CA . GLY A 1 118 ? -27.563 21.252 42.665 1.00 24.58 98 GLY B CA 1
ATOM 765 C C . GLY A 1 118 ? -27.246 21.884 41.332 1.00 23.81 98 GLY B C 1
ATOM 766 O O . GLY A 1 118 ? -27.197 23.117 41.208 1.00 24.09 98 GLY B O 1
ATOM 767 N N . VAL A 1 119 ? -27.036 21.032 40.335 1.00 22.81 99 VAL B N 1
ATOM 768 C CA . VAL A 1 119 ? -26.706 21.486 38.989 1.00 22.08 99 VAL B CA 1
ATOM 769 C C . VAL A 1 119 ? -27.746 21.003 37.978 1.00 21.73 99 VAL B C 1
ATOM 770 O O . VAL A 1 119 ? -28.314 19.909 38.119 1.00 21.72 99 VAL B O 1
ATOM 774 N N . ILE A 1 120 ? -28.019 21.846 36.987 1.00 21.24 100 ILE B N 1
ATOM 775 C CA . ILE A 1 120 ? -28.882 21.488 35.869 1.00 20.93 100 ILE B CA 1
ATOM 776 C C . ILE A 1 120 ? -28.059 21.547 34.584 1.00 20.95 100 ILE B C 1
ATOM 777 O O . ILE A 1 120 ? -27.441 22.569 34.270 1.00 20.35 100 ILE B O 1
ATOM 782 N N . GLY A 1 121 ? -28.027 20.433 33.863 1.00 21.01 101 GLY B N 1
ATOM 783 C CA . GLY A 1 121 ? -27.244 20.340 32.631 1.00 21.81 101 GLY B CA 1
ATOM 784 C C . GLY A 1 121 ? -28.030 20.661 31.377 1.00 22.14 101 GLY B C 1
ATOM 785 O O . GLY 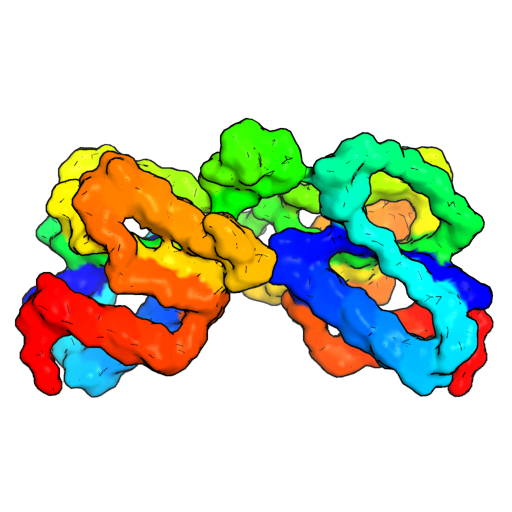A 1 121 ? -29.230 20.373 31.282 1.00 22.34 101 GLY B O 1
ATOM 786 N N . SER A 1 122 ? -27.340 21.272 30.415 1.00 22.42 102 SER B N 1
ATOM 787 C CA . SER A 1 122 ? -27.882 21.550 29.084 1.00 22.55 102 SER B CA 1
ATOM 788 C C . SER A 1 122 ? -26.963 20.857 28.080 1.00 22.35 102 SER B C 1
ATOM 789 O O . SER A 1 122 ? -25.741 20.912 28.217 1.00 22.39 102 SER B O 1
ATOM 792 N N . GLY A 1 123 ? -27.535 20.185 27.087 1.00 21.79 103 GLY B N 1
ATOM 793 C CA . GLY A 1 123 ? -26.713 19.476 26.115 1.00 21.88 103 GLY B CA 1
ATOM 794 C C . GLY A 1 123 ? -27.437 19.113 24.838 1.00 21.74 103 GLY B C 1
ATOM 795 O O . GLY A 1 123 ? -28.484 19.674 24.522 1.00 21.08 103 GLY B O 1
ATOM 796 N N . ASN A 1 124 ? -26.860 18.160 24.117 1.00 22.10 104 ASN B N 1
ATOM 797 C CA . ASN A 1 124 ? -27.358 17.708 22.827 1.00 23.30 104 ASN B CA 1
ATOM 798 C C . ASN A 1 124 ? -27.322 16.178 22.820 1.00 23.86 104 ASN B C 1
ATOM 799 O O . ASN A 1 124 ? -26.253 15.575 22.979 1.00 23.00 104 ASN B O 1
ATOM 804 N N . ARG A 1 125 ? -28.492 15.559 22.653 1.00 24.97 105 ARG B N 1
ATOM 805 C CA . ARG A 1 125 ? -28.632 14.090 22.699 1.00 26.58 105 ARG B CA 1
ATOM 806 C C . ARG A 1 125 ? -27.794 13.338 21.662 1.00 26.87 105 ARG B C 1
ATOM 807 O O . ARG A 1 125 ? -27.480 12.159 21.844 1.00 26.70 105 ARG B O 1
ATOM 815 N N . ASN A 1 126 ? -27.418 14.025 20.586 1.00 26.98 106 ASN B N 1
ATOM 816 C CA . ASN A 1 126 ? -26.532 13.440 19.585 1.00 27.87 106 ASN B CA 1
ATOM 817 C C . ASN A 1 126 ? -25.129 13.122 20.096 1.00 27.12 106 ASN B C 1
ATOM 818 O O . ASN A 1 126 ? -24.385 12.388 19.444 1.00 27.56 106 ASN B O 1
ATOM 823 N N . PHE A 1 127 ? -24.777 13.667 21.262 1.00 25.68 107 PHE B N 1
ATOM 824 C CA . PHE A 1 127 ? -23.506 13.343 21.907 1.00 25.63 107 PHE B CA 1
ATOM 825 C C . PHE A 1 127 ? -23.569 12.046 22.718 1.00 26.15 107 PHE B C 1
ATOM 826 O O . PHE A 1 127 ? -22.599 11.687 23.391 1.00 26.39 107 PHE B O 1
ATOM 834 N N . ASN A 1 128 ? -24.708 11.354 22.632 1.00 26.86 108 ASN B N 1
ATOM 835 C CA . ASN A 1 128 ? -24.876 9.994 23.161 1.00 28.08 108 ASN B CA 1
ATOM 836 C C . ASN A 1 128 ? -24.456 9.876 24.634 1.00 27.32 108 ASN B C 1
ATOM 837 O O . ASN A 1 128 ? -25.053 10.524 25.494 1.00 26.12 108 ASN B O 1
ATOM 842 N N . ASN A 1 129 ? -23.424 9.082 24.923 1.00 27.45 109 ASN B N 1
ATOM 843 C CA . ASN A 1 129 ? -22.998 8.863 26.308 1.00 27.59 109 ASN B CA 1
ATOM 844 C C . ASN A 1 129 ? -22.353 10.076 26.970 1.00 26.60 109 ASN B C 1
ATOM 845 O O . ASN A 1 129 ? -22.173 10.095 28.191 1.00 26.54 109 ASN B O 1
ATOM 850 N N . GLN A 1 130 ? -22.027 11.089 26.162 1.00 26.23 110 GLN B N 1
ATOM 851 C CA A GLN A 1 130 ? -21.465 12.337 26.685 0.50 25.40 110 GLN B CA 1
ATOM 852 C CA B GLN A 1 130 ? -21.459 12.344 26.656 0.50 25.80 110 GLN B CA 1
ATOM 853 C C . GLN A 1 130 ? -22.537 13.406 26.914 1.00 24.55 110 GLN B C 1
ATOM 854 O O . GLN A 1 130 ? -22.225 14.550 27.261 1.00 23.91 110 GLN B O 1
ATOM 865 N N . TYR A 1 131 ? -23.802 13.027 26.732 1.00 24.16 111 TYR B N 1
ATOM 866 C CA . TYR A 1 131 ? -24.930 13.939 26.971 1.00 23.55 111 TYR B CA 1
ATOM 867 C C . TYR A 1 131 ? -24.922 14.481 28.399 1.00 23.07 111 TYR B C 1
ATOM 868 O O . TYR A 1 131 ? -25.004 13.707 29.363 1.00 23.52 111 TYR B O 1
ATOM 877 N N . CYS A 1 132 ? -24.818 15.807 28.515 1.00 22.01 112 CYS B N 1
ATOM 878 C CA . CYS A 1 132 ? -24.764 16.519 29.805 1.00 21.79 112 CYS B CA 1
ATOM 879 C C . CYS A 1 132 ? -23.738 15.952 30.786 1.00 22.24 112 CYS B C 1
ATOM 880 O O . CYS A 1 132 ? -23.986 15.901 31.996 1.00 22.64 112 CYS B O 1
ATOM 883 N N . LEU A 1 133 ? -22.587 15.531 30.267 1.00 22.53 113 LEU B N 1
ATOM 884 C CA . LEU A 1 133 ? -21.583 14.887 31.113 1.00 22.86 113 LEU B CA 1
ATOM 885 C C . LEU A 1 133 ? -21.010 15.832 32.171 1.00 23.11 113 LEU B C 1
ATOM 886 O O . LEU A 1 133 ? -20.788 15.423 33.315 1.00 22.89 113 LEU B O 1
ATOM 891 N N . THR A 1 134 ? -20.794 17.092 31.796 1.00 22.96 114 THR B N 1
ATOM 892 C CA . THR A 1 134 ? -20.173 18.060 32.709 1.00 23.39 114 THR B CA 1
ATOM 893 C C . THR A 1 134 ? -20.956 18.236 34.022 1.00 23.42 114 THR B C 1
ATOM 894 O O . THR A 1 134 ? -20.356 18.279 35.098 1.00 23.42 114 THR B O 1
ATOM 898 N N . ALA A 1 135 ? -22.284 18.298 33.935 1.00 23.06 115 ALA B N 1
ATOM 899 C CA . ALA A 1 135 ? -23.131 18.386 35.137 1.00 23.46 115 ALA B CA 1
ATOM 900 C C . ALA A 1 135 ? -22.850 17.247 36.125 1.00 24.08 115 ALA B C 1
ATOM 901 O O . ALA A 1 135 ? -22.726 17.483 37.339 1.00 23.47 115 ALA B O 1
ATOM 903 N N . LYS A 1 136 ? -22.729 16.025 35.604 1.00 24.39 116 LYS B N 1
ATOM 904 C CA . LYS A 1 136 ? -22.403 14.852 36.428 1.00 25.55 116 LYS B CA 1
ATOM 905 C C . LYS A 1 136 ? -20.994 14.928 37.016 1.00 26.21 116 LYS B C 1
ATOM 906 O O . LYS A 1 136 ? -20.770 14.508 38.158 1.00 26.76 116 LYS B O 1
ATOM 912 N N . GLN A 1 137 ? -20.052 15.463 36.241 1.00 26.05 117 GLN B N 1
ATOM 913 C CA . GLN A 1 137 ? -18.704 15.724 36.744 1.00 26.54 117 GLN B CA 1
ATOM 914 C C . GLN A 1 137 ? -18.734 16.703 37.920 1.00 26.38 117 GLN B C 1
ATOM 915 O O . GLN A 1 137 ? -18.094 16.454 38.945 1.00 26.39 117 GLN B O 1
ATOM 921 N N . TYR A 1 138 ? -19.485 17.801 37.776 1.00 25.62 118 TYR B N 1
ATOM 922 C CA . TYR A 1 138 ? -19.648 18.781 38.860 1.00 26.09 118 TYR B CA 1
ATOM 923 C C . TYR A 1 138 ? -20.295 18.149 40.095 1.00 26.77 118 TYR B C 1
ATOM 924 O O . TYR A 1 138 ? -19.823 18.343 41.218 1.00 27.77 118 TYR B O 1
ATOM 933 N N . SER A 1 139 ? -21.369 17.390 39.878 1.00 26.94 119 SER B N 1
ATOM 934 C CA . SER A 1 139 ? -22.031 16.634 40.944 1.00 27.77 119 SER B CA 1
ATOM 935 C C . SER A 1 139 ? -21.076 15.717 41.713 1.00 29.49 119 SER B C 1
ATOM 936 O O . SER A 1 139 ? -21.084 15.696 42.948 1.00 29.74 119 SER B O 1
ATOM 939 N N . GLU A 1 140 ? -20.267 14.956 40.980 1.00 30.61 120 GLU B N 1
ATOM 940 C CA . GLU A 1 140 ? -19.324 14.017 41.586 1.00 33.33 120 GLU B CA 1
ATOM 941 C C . GLU A 1 140 ? -18.234 14.727 42.377 1.00 33.31 120 GLU B C 1
ATOM 942 O O . GLU A 1 140 ? -17.800 14.232 43.419 1.00 34.05 120 GLU B O 1
ATOM 948 N N . ARG A 1 141 ? -17.801 15.884 41.882 1.00 32.53 121 ARG B N 1
ATOM 949 C CA . ARG A 1 141 ? -16.736 16.644 42.531 1.00 33.43 121 ARG B CA 1
ATOM 950 C C . ARG A 1 141 ? -17.209 17.344 43.803 1.00 33.17 121 ARG B C 1
ATOM 951 O O . ARG A 1 141 ? -16.545 17.268 44.841 1.00 34.05 121 ARG B O 1
ATOM 959 N N . PHE A 1 142 ? -18.357 18.010 43.721 1.00 31.73 122 PHE B N 1
ATOM 960 C CA . PHE A 1 142 ? -18.838 18.858 44.807 1.00 31.71 122 PHE B CA 1
ATOM 961 C C . PHE A 1 142 ? -19.848 18.190 45.748 1.00 31.98 122 PHE B C 1
ATOM 962 O O . PHE A 1 142 ? -20.040 18.643 46.871 1.00 32.98 122 PHE B O 1
ATOM 970 N N . GLY A 1 143 ? -20.498 17.127 45.291 1.00 31.60 123 GLY B N 1
ATOM 971 C CA . GLY A 1 143 ? -21.406 16.370 46.150 1.00 31.66 123 GLY B CA 1
ATOM 972 C C . GLY A 1 143 ? -22.864 16.802 46.148 1.00 31.05 123 GLY B C 1
ATOM 973 O O . GLY A 1 143 ? -23.675 16.234 46.881 1.00 32.29 123 GLY B O 1
ATOM 974 N N . PHE A 1 144 ? -23.207 17.811 45.352 1.00 29.29 124 PHE B N 1
ATOM 975 C CA . PHE A 1 144 ? -24.614 18.153 45.150 1.00 27.63 124 PHE B CA 1
ATOM 976 C C . PHE A 1 144 ? -25.203 17.310 44.010 1.00 26.82 124 PHE B C 1
ATOM 977 O O . PHE A 1 144 ? -24.456 16.731 43.223 1.00 27.18 124 PHE B O 1
ATOM 985 N N . PRO A 1 145 ? -26.541 17.199 43.935 1.00 26.19 125 PRO B N 1
ATOM 986 C CA . PRO A 1 145 ? -27.069 16.333 42.880 1.00 25.67 125 PRO B CA 1
ATOM 987 C C . PRO A 1 145 ? -27.191 17.029 41.522 1.00 24.70 125 PRO B C 1
ATOM 988 O O . PRO A 1 145 ? -27.151 18.254 41.453 1.00 24.27 125 PRO B O 1
ATOM 992 N N . VAL A 1 146 ? -27.333 16.237 40.460 1.00 23.97 126 VAL B N 1
ATOM 993 C CA . VAL A 1 146 ? -27.846 16.735 39.187 1.00 23.50 126 VAL B CA 1
ATOM 994 C C . VAL A 1 146 ? -29.369 16.768 39.326 1.00 23.57 126 VAL B C 1
ATOM 995 O O . VAL A 1 146 ? -30.007 15.722 39.465 1.00 24.44 126 VAL B O 1
ATOM 999 N N . LEU A 1 147 ? -29.941 17.969 39.316 1.00 22.85 127 LEU B N 1
ATOM 1000 C CA . LEU A 1 147 ? -31.377 18.149 39.556 1.00 22.74 127 LEU B CA 1
ATOM 1001 C C . LEU A 1 147 ? -32.228 17.814 38.333 1.00 22.83 127 LEU B C 1
ATOM 1002 O O . LEU A 1 147 ? -33.365 17.363 38.465 1.00 23.73 127 LEU B O 1
ATOM 1007 N N . ALA A 1 148 ? -31.674 18.062 37.148 1.00 21.81 128 ALA B N 1
ATOM 1008 C CA . ALA A 1 148 ? -32.382 17.872 35.880 1.00 21.56 128 ALA B CA 1
ATOM 1009 C C . ALA A 1 148 ? -31.413 18.127 34.735 1.00 21.07 128 ALA B C 1
ATOM 1010 O O . ALA A 1 148 ? -30.361 18.734 34.936 1.00 20.64 128 ALA B O 1
ATOM 1012 N N . ASP A 1 149 ? -31.774 17.651 33.545 1.00 21.22 129 ASP B N 1
ATOM 1013 C CA . ASP A 1 149 ? -31.076 17.996 32.308 1.00 21.58 129 ASP B CA 1
ATOM 1014 C C . ASP A 1 149 ? -32.092 18.385 31.244 1.00 21.78 129 ASP B C 1
ATOM 1015 O O . ASP A 1 149 ? -33.227 17.899 31.259 1.00 22.87 129 ASP B O 1
ATOM 1020 N N . PHE A 1 150 ? -31.687 19.247 30.315 1.00 21.20 130 PHE B N 1
ATOM 1021 C CA . PHE A 1 150 ? -32.520 19.584 29.159 1.00 21.70 130 PHE B CA 1
ATOM 1022 C C . PHE A 1 150 ? -31.684 19.711 27.881 1.00 22.07 130 PHE B C 1
ATOM 1023 O O . PHE A 1 150 ? -30.476 19.939 27.949 1.00 20.94 130 PHE B O 1
ATOM 1031 N N . GLU A 1 151 ? -32.337 19.544 26.731 1.00 22.64 131 GLU B N 1
ATOM 1032 C CA . GLU A 1 151 ? -31.682 19.653 25.426 1.00 23.75 131 GLU B CA 1
ATOM 1033 C C . GLU A 1 151 ? -31.719 21.074 24.881 1.00 23.55 131 GLU B C 1
ATOM 1034 O O . GLU A 1 151 ? -32.790 21.660 24.738 1.00 22.87 131 GLU B O 1
ATOM 1040 N N . MET A 1 152 ? -30.536 21.612 24.583 1.00 23.63 132 MET B N 1
ATOM 1041 C CA . MET A 1 152 ? -30.385 22.924 23.946 1.00 24.50 132 MET B CA 1
ATOM 1042 C C . MET A 1 152 ? -31.163 24.026 24.678 1.00 24.24 132 MET B C 1
ATOM 1043 O O . MET A 1 152 ? -30.869 24.288 25.835 1.00 22.57 132 MET B O 1
ATOM 1048 N N . ARG A 1 153 ? -32.143 24.654 24.025 1.00 24.50 133 ARG B N 1
ATOM 1049 C CA . ARG A 1 153 ? -32.940 25.711 24.670 1.00 25.76 133 ARG B CA 1
ATOM 1050 C C . ARG A 1 153 ? -33.946 25.173 25.695 1.00 25.10 133 ARG B C 1
ATOM 1051 O O . ARG A 1 153 ? -34.474 25.930 26.509 1.00 25.05 133 ARG B O 1
ATOM 1059 N N . GLY A 1 154 ? -34.227 23.876 25.636 1.00 24.95 134 GLY B N 1
ATOM 1060 C CA . GLY A 1 154 ? -35.229 23.264 26.501 1.00 25.75 134 GLY B CA 1
ATOM 1061 C C . GLY A 1 154 ? -36.639 23.542 26.007 1.00 27.04 134 GLY B C 1
ATOM 1062 O O . GLY A 1 154 ? -36.862 24.473 25.231 1.00 27.00 134 GLY B O 1
ATOM 1063 N N . MET A 1 155 ? -37.590 22.735 26.463 1.00 28.20 135 MET B N 1
ATOM 1064 C CA . MET A 1 155 ? -38.991 22.906 26.077 1.00 30.07 135 MET B CA 1
ATOM 1065 C C . MET A 1 155 ? -39.830 23.360 27.269 1.00 28.86 135 MET B C 1
ATOM 1066 O O . MET A 1 155 ? -39.315 23.505 28.385 1.00 27.41 135 MET B O 1
ATOM 1071 N N . LEU A 1 156 ? -41.121 23.591 27.031 1.00 28.46 136 LEU B N 1
ATOM 1072 C CA . LEU A 1 156 ? -42.028 23.999 28.103 1.00 28.10 136 LEU B CA 1
ATOM 1073 C C . LEU A 1 156 ? -42.029 22.980 29.248 1.00 27.43 136 LEU B C 1
ATOM 1074 O O . LEU A 1 156 ? -42.004 23.360 30.424 1.00 26.72 136 LEU B O 1
ATOM 1079 N N . GLY A 1 157 ? -42.045 21.693 28.896 1.00 27.09 137 GLY B N 1
ATOM 1080 C CA . GLY A 1 157 ? -42.009 20.611 29.882 1.00 26.79 137 GLY B CA 1
ATOM 1081 C C . GLY A 1 157 ? -40.820 20.715 30.826 1.00 25.75 137 GLY B C 1
ATOM 1082 O O . GLY A 1 157 ? -40.950 20.474 32.025 1.00 25.69 137 GLY B O 1
ATOM 1083 N N . ASP A 1 158 ? -39.663 21.094 30.282 1.00 24.90 138 ASP B N 1
ATOM 1084 C CA . ASP A 1 158 ? -38.446 21.304 31.077 1.00 24.41 138 ASP B CA 1
ATOM 1085 C C . ASP A 1 158 ? -38.567 22.524 31.994 1.00 23.79 138 ASP B C 1
ATOM 1086 O O . ASP A 1 158 ? -38.150 22.482 33.153 1.00 22.71 138 ASP B O 1
ATOM 1091 N N . ILE A 1 159 ? -39.126 23.608 31.458 1.00 23.90 139 ILE B N 1
ATOM 1092 C CA . ILE A 1 159 ? -39.392 24.824 32.235 1.00 24.11 139 ILE B CA 1
ATOM 1093 C C . ILE A 1 159 ? -40.245 24.483 33.465 1.00 24.67 139 ILE B C 1
ATOM 1094 O O . ILE A 1 159 ? -39.876 24.806 34.599 1.00 23.89 139 ILE B O 1
ATOM 1099 N N . LYS A 1 160 ? -41.365 23.801 33.233 1.00 25.58 140 LYS B N 1
ATOM 1100 C CA . LYS A 1 160 ? -42.292 23.447 34.308 1.00 26.94 140 LYS B CA 1
ATOM 1101 C C . LYS A 1 160 ? -41.658 22.528 35.343 1.00 26.60 140 LYS B C 1
ATOM 1102 O O . LYS A 1 160 ? -41.853 22.721 36.543 1.00 26.43 140 LYS B O 1
ATOM 1108 N N . LYS A 1 161 ? -40.881 21.552 34.877 1.00 26.44 141 LYS B N 1
ATOM 1109 C CA . LYS A 1 161 ? -40.197 20.624 35.777 1.00 26.67 141 LYS B CA 1
ATOM 1110 C C . LYS A 1 161 ? -39.192 21.339 36.687 1.00 25.57 141 LYS B C 1
ATOM 1111 O O . LYS A 1 161 ? -39.200 21.147 37.905 1.00 25.75 141 LYS B O 1
ATOM 1117 N N . VAL A 1 162 ? -38.333 22.161 36.093 1.00 24.23 142 VAL B N 1
ATOM 1118 C CA . VAL A 1 162 ? -37.319 22.889 36.858 1.00 22.89 142 VAL B CA 1
ATOM 1119 C C . VAL A 1 162 ? -37.971 23.897 37.813 1.00 23.18 142 VAL B C 1
ATOM 1120 O O . VAL A 1 162 ? -37.515 24.071 38.946 1.00 22.48 142 VAL B O 1
ATOM 1124 N N . ALA A 1 163 ? -39.049 24.536 37.363 1.00 23.31 143 ALA B N 1
ATOM 1125 C CA . ALA A 1 163 ? -39.817 25.421 38.232 1.00 23.88 143 ALA B CA 1
ATOM 1126 C C . ALA A 1 163 ? -40.348 24.672 39.470 1.00 24.43 143 ALA B C 1
ATOM 1127 O O . ALA A 1 163 ? -40.268 25.185 40.585 1.00 24.38 143 ALA B O 1
ATOM 1129 N N . GLY A 1 164 ? -40.859 23.456 39.270 1.00 24.93 144 GLY B N 1
ATOM 1130 C CA . GLY A 1 164 ? -41.339 22.619 40.376 1.00 25.77 144 GLY B CA 1
ATOM 1131 C C . GLY A 1 164 ? -40.242 22.259 41.370 1.00 26.22 144 GLY B C 1
ATOM 1132 O O . GLY A 1 164 ? -40.457 22.300 42.588 1.00 26.32 144 GLY B O 1
ATOM 1133 N N . ILE A 1 165 ? -39.069 21.907 40.841 1.00 25.71 145 ILE B N 1
ATOM 1134 C CA . ILE A 1 165 ? -37.880 21.591 41.642 1.00 25.94 145 ILE B CA 1
ATOM 1135 C C . ILE A 1 165 ? -37.468 22.808 42.483 1.00 26.52 145 ILE B C 1
ATOM 1136 O O . ILE A 1 165 ? -37.175 22.682 43.677 1.00 26.56 145 ILE B O 1
ATOM 1141 N N . ILE A 1 166 ? -37.478 23.982 41.854 1.00 26.17 146 ILE B N 1
ATOM 1142 C CA . ILE A 1 166 ? -37.157 25.244 42.526 1.00 26.60 146 ILE B CA 1
ATOM 1143 C C . ILE A 1 166 ? -38.145 25.550 43.656 1.00 27.50 146 ILE B C 1
ATOM 1144 O O . ILE A 1 166 ? -37.734 25.960 44.745 1.00 27.06 146 ILE B O 1
ATOM 1149 N N . GLU A 1 167 ? -39.435 25.328 43.398 1.00 28.73 147 GLU B N 1
ATOM 1150 C CA . GLU A 1 167 ? -40.482 25.517 44.409 1.00 30.56 147 GLU B CA 1
ATOM 1151 C C . GLU A 1 167 ? -40.289 24.593 45.610 1.00 31.38 147 GLU B C 1
ATOM 1152 O O . GLU A 1 167 ? -40.492 25.006 46.756 1.00 31.78 147 GLU B O 1
ATOM 1158 N N . GLU A 1 168 ? -39.917 23.343 45.340 1.00 32.08 148 GLU B N 1
ATOM 1159 C CA . GLU A 1 168 ? -39.623 22.375 46.398 1.00 33.91 148 GLU B CA 1
ATOM 1160 C C . GLU A 1 168 ? -38.404 22.809 47.209 1.00 33.35 148 GLU B C 1
ATOM 1161 O O . GLU A 1 168 ? -38.451 22.833 48.438 1.00 33.42 148 GLU B O 1
ATOM 1167 N N . LEU A 1 169 ? -37.332 23.178 46.508 1.00 31.75 149 LEU B N 1
ATOM 1168 C CA . LEU A 1 169 ? -36.040 23.480 47.129 1.00 32.04 149 LEU B CA 1
ATOM 1169 C C . LEU A 1 169 ? -36.033 24.770 47.942 1.00 31.60 149 LEU B C 1
ATOM 1170 O O . LEU A 1 169 ? -35.326 24.869 48.951 1.00 32.03 149 LEU B O 1
ATOM 1175 N N . TYR A 1 170 ? -36.814 25.751 47.497 1.00 30.38 150 TYR B N 1
ATOM 1176 C CA . TYR A 1 170 ? -36.917 27.032 48.190 1.00 31.21 150 TYR B CA 1
ATOM 1177 C C . TYR A 1 170 ? -38.184 27.161 49.038 1.00 32.01 150 TYR B C 1
ATOM 1178 O O . TYR A 1 170 ? -38.442 28.221 49.613 1.00 32.27 150 TYR B O 1
ATOM 1187 N N . HIS A 1 171 ? -38.964 26.082 49.101 1.00 33.11 151 HIS B N 1
ATOM 1188 C CA . HIS A 1 171 ? -40.204 26.018 49.891 1.00 34.85 151 HIS B CA 1
ATOM 1189 C C . HIS A 1 171 ? -41.200 27.087 49.512 1.00 35.78 151 HIS B C 1
ATOM 1190 O O . HIS A 1 171 ? -41.751 27.789 50.370 1.00 35.54 151 HIS B O 1
ATOM 1197 N N . ILE A 1 172 ? -41.436 27.213 48.208 1.00 35.69 152 ILE B N 1
ATOM 1198 C CA . ILE A 1 172 ? -42.378 28.197 47.675 1.00 37.22 152 ILE B CA 1
ATOM 1199 C C . ILE A 1 172 ? -43.772 27.579 47.559 1.00 39.78 152 ILE B C 1
ATOM 1200 O O . ILE A 1 172 ? -43.939 26.511 46.970 1.00 39.86 152 ILE B O 1
ATOM 1205 N N . GLU A 1 173 ? -44.760 28.266 48.130 1.00 43.43 153 GLU B N 1
ATOM 1206 C CA . GLU A 1 173 ? -46.158 27.838 48.104 1.00 47.28 153 GLU B CA 1
ATOM 1207 C C . GLU A 1 173 ? -46.700 27.770 46.676 1.00 47.98 153 GLU B C 1
ATOM 1208 O O . GLU A 1 173 ? -46.598 28.735 45.921 1.00 47.87 153 GLU B O 1
ATOM 1214 N N . LYS A 1 174 ? -47.277 26.625 46.321 1.00 50.34 154 LYS B N 1
ATOM 1215 C CA . LYS A 1 174 ? -47.843 26.412 44.991 1.00 52.32 154 LYS B CA 1
ATOM 1216 C C . LYS A 1 174 ? -49.250 26.997 44.893 1.00 53.62 154 LYS B C 1
ATOM 1217 O O . LYS A 1 174 ? -49.612 27.611 43.886 1.00 54.28 154 LYS B O 1
ATOM 1223 N N . THR B 1 22 ? -19.569 17.817 -13.158 1.00 50.07 2 THR A N 1
ATOM 1224 C CA . THR B 1 22 ? -20.483 16.665 -12.888 1.00 48.53 2 THR A CA 1
ATOM 1225 C C . THR B 1 22 ? -20.468 16.213 -11.420 1.00 45.95 2 THR A C 1
ATOM 1226 O O . THR B 1 22 ? -21.429 15.594 -10.955 1.00 46.34 2 THR A O 1
ATOM 1230 N N . LYS B 1 23 ? -19.392 16.525 -10.696 1.00 43.08 3 LYS A N 1
ATOM 1231 C CA . LYS B 1 23 ? -19.279 16.131 -9.286 1.00 40.32 3 LYS A CA 1
ATOM 1232 C C . LYS B 1 23 ? -19.088 17.309 -8.325 1.00 37.33 3 LYS A C 1
ATOM 1233 O O . LYS B 1 23 ? -18.113 18.060 -8.423 1.00 37.65 3 LYS A O 1
ATOM 1239 N N . VAL B 1 24 ? -20.031 17.447 -7.395 1.00 33.39 4 VAL A N 1
ATOM 1240 C CA . VAL B 1 24 ? -20.014 18.515 -6.392 1.00 30.72 4 VAL A CA 1
ATOM 1241 C C . VAL B 1 24 ? -19.389 17.992 -5.097 1.00 29.65 4 VAL A C 1
ATOM 1242 O O . VAL B 1 24 ? -19.757 16.918 -4.619 1.00 29.70 4 VAL A O 1
ATOM 1246 N N . SER B 1 25 ? -18.443 18.749 -4.539 1.00 28.77 5 SER A N 1
ATOM 1247 C CA . SER B 1 25 ? -17.761 18.347 -3.306 1.00 28.66 5 SER A CA 1
ATOM 1248 C C . SER B 1 25 ? -17.927 19.385 -2.203 1.00 27.12 5 SER A C 1
ATOM 1249 O O . SER B 1 25 ? -17.593 20.560 -2.379 1.00 26.36 5 SER A O 1
ATOM 1252 N N . LEU B 1 26 ? -18.457 18.932 -1.071 1.00 26.06 6 LEU A N 1
ATOM 1253 C CA . LEU B 1 26 ? -18.746 19.796 0.067 1.00 24.76 6 LEU A CA 1
ATOM 1254 C C . LEU B 1 26 ? -17.924 19.351 1.264 1.00 25.18 6 LEU A C 1
ATOM 1255 O O . LEU B 1 26 ? -18.215 18.326 1.882 1.00 26.11 6 LEU A O 1
ATOM 1260 N N . VAL B 1 27 ? -16.900 20.133 1.582 1.00 24.82 7 VAL A N 1
ATOM 1261 C CA . VAL B 1 27 ? -16.010 19.834 2.698 1.00 25.13 7 VAL A CA 1
ATOM 1262 C C . VAL B 1 27 ? -16.439 20.696 3.882 1.00 24.08 7 VAL A C 1
ATOM 1263 O O . VAL B 1 27 ? -16.566 21.916 3.749 1.00 23.48 7 VAL A O 1
ATOM 1267 N N . TYR B 1 28 ? -16.681 20.061 5.027 1.00 23.75 8 TYR A N 1
ATOM 1268 C CA . TYR B 1 28 ? -17.211 20.775 6.193 1.00 22.84 8 TYR A CA 1
ATOM 1269 C C . TYR B 1 28 ? -16.710 20.244 7.528 1.00 22.64 8 TYR A C 1
ATOM 1270 O O . TYR B 1 28 ? -16.138 19.148 7.608 1.00 23.15 8 TYR A O 1
ATOM 1279 N N . ILE B 1 29 ? -16.914 21.057 8.563 1.00 21.41 9 ILE A N 1
ATOM 1280 C CA . ILE B 1 29 ? -16.828 20.617 9.950 1.00 21.34 9 ILE A CA 1
ATOM 1281 C C . ILE B 1 29 ? -18.107 21.073 10.656 1.00 20.59 9 ILE A C 1
ATOM 1282 O O . ILE B 1 29 ? -18.670 22.121 10.327 1.00 19.56 9 ILE A O 1
ATOM 1287 N N . SER B 1 30 ? -18.587 20.257 11.586 1.00 20.82 10 SER A N 1
ATOM 1288 C CA . SER B 1 30 ? -19.769 20.591 12.372 1.00 20.87 10 SER A CA 1
ATOM 1289 C C . SER B 1 30 ? -19.568 20.084 13.783 1.00 21.56 10 SER A C 1
ATOM 1290 O O . SER B 1 30 ? -19.420 18.879 13.999 1.00 22.46 10 SER A O 1
ATOM 1293 N N . LEU B 1 31 ? -19.548 21.002 14.740 1.00 21.32 11 LEU A N 1
ATOM 1294 C CA . LEU B 1 31 ? -19.302 20.620 16.120 1.00 22.67 11 LEU A CA 1
ATOM 1295 C C . LEU B 1 31 ? -20.590 20.390 16.905 1.00 23.01 11 LEU A C 1
ATOM 1296 O O . LEU B 1 31 ? -20.631 19.532 17.792 1.00 24.28 11 LEU A O 1
ATOM 1301 N N . SER B 1 32 ? -21.638 21.150 16.594 1.00 22.41 12 SER A N 1
ATOM 1302 C CA . SER B 1 32 ? -22.914 20.966 17.300 1.00 23.15 12 SER A CA 1
ATOM 1303 C C . SER B 1 32 ? -24.056 20.507 16.386 1.00 23.32 12 SER A C 1
ATOM 1304 O O . SER B 1 32 ? -25.177 20.314 16.850 1.00 24.16 12 SER A O 1
ATOM 1307 N N . GLY B 1 33 ? -23.763 20.319 15.098 1.00 22.52 13 GLY A N 1
ATOM 1308 C CA . GLY B 1 33 ? -24.733 19.760 14.159 1.00 22.97 13 GLY A CA 1
ATOM 1309 C C . GLY B 1 33 ? -25.428 20.715 13.196 1.00 22.19 13 GLY A C 1
ATOM 1310 O O . GLY B 1 33 ? -26.164 20.269 12.316 1.00 22.40 13 GLY A O 1
ATOM 1311 N N . ASN B 1 34 ? -25.203 22.017 13.355 1.00 21.18 14 ASN A N 1
ATOM 1312 C CA . ASN B 1 34 ? -25.865 23.023 12.515 1.00 20.96 14 ASN A CA 1
ATOM 1313 C C . ASN B 1 34 ? -25.408 22.986 11.067 1.00 20.33 14 ASN A C 1
ATOM 1314 O O . ASN B 1 34 ? -26.233 22.934 10.148 1.00 19.68 14 ASN A O 1
ATOM 1319 N N . THR B 1 35 ? -24.088 23.015 10.870 1.00 19.97 15 THR A N 1
ATOM 1320 C CA . THR B 1 35 ? -23.498 22.945 9.533 1.00 20.24 15 THR A CA 1
ATOM 1321 C C . THR B 1 35 ? -23.762 21.581 8.900 1.00 20.85 15 THR A C 1
ATOM 1322 O O . THR B 1 35 ? -23.991 21.484 7.696 1.00 20.45 15 THR A O 1
ATOM 1326 N N . GLU B 1 36 ? -23.732 20.531 9.715 1.00 22.18 16 GLU A N 1
ATOM 1327 C CA . GLU B 1 36 ? -24.097 19.190 9.254 1.00 23.35 16 GLU A CA 1
ATOM 1328 C C . GLU B 1 36 ? -25.528 19.141 8.698 1.00 22.90 16 GLU A C 1
ATOM 1329 O O . GLU B 1 36 ? -25.771 18.588 7.620 1.00 22.49 16 GLU A O 1
ATOM 1335 N N . SER B 1 37 ? -26.462 19.724 9.442 1.00 22.39 17 SER A N 1
ATOM 1336 C CA . SER B 1 37 ? -27.854 19.818 9.017 1.00 22.46 17 SER A CA 1
ATOM 1337 C C . SER B 1 37 ? -27.961 20.545 7.681 1.00 21.35 17 SER A C 1
ATOM 1338 O O . SER B 1 37 ? -28.621 20.062 6.765 1.00 21.04 17 SER A O 1
ATOM 1341 N N . PHE B 1 38 ? -27.301 21.699 7.573 1.00 20.52 18 PHE A N 1
ATOM 1342 C CA . PHE B 1 38 ? -27.367 22.497 6.355 1.00 20.14 18 PHE A CA 1
ATOM 1343 C C . PHE B 1 38 ? -26.843 21.696 5.166 1.00 20.13 18 PHE A C 1
ATOM 1344 O O . PHE B 1 38 ? -27.487 21.655 4.115 1.00 19.84 18 PHE A O 1
ATOM 1352 N N . VAL B 1 39 ? -25.689 21.054 5.345 1.00 19.81 19 VAL A N 1
ATOM 1353 C CA . VAL B 1 39 ? -25.087 20.240 4.281 1.00 20.55 19 VAL A CA 1
ATOM 1354 C C . VAL B 1 39 ? -26.009 19.087 3.853 1.00 21.38 19 VAL A C 1
ATOM 1355 O O . VAL B 1 39 ? -26.208 18.864 2.652 1.00 21.59 19 VAL A O 1
ATOM 1359 N N . ARG B 1 40 ? -26.592 18.387 4.826 1.00 22.61 20 ARG A N 1
ATOM 1360 C CA . ARG B 1 40 ? -27.584 17.335 4.548 1.00 24.35 20 ARG A CA 1
ATOM 1361 C C . ARG B 1 40 ? -28.773 17.853 3.718 1.00 24.08 20 ARG A C 1
ATOM 1362 O O . ARG B 1 40 ? -29.141 17.249 2.703 1.00 24.26 20 ARG A O 1
ATOM 1370 N N . ARG B 1 41 ? -29.361 18.965 4.155 1.00 23.43 21 ARG A N 1
ATOM 1371 C CA . ARG B 1 41 ? -30.523 19.550 3.476 1.00 23.93 21 ARG A CA 1
ATOM 1372 C C . ARG B 1 41 ? -30.187 20.121 2.099 1.00 22.69 21 ARG A C 1
ATOM 1373 O O . ARG B 1 41 ? -30.971 19.978 1.162 1.00 22.79 21 ARG A O 1
ATOM 1381 N N . LEU B 1 42 ? -29.030 20.773 1.988 1.00 21.39 22 LEU A N 1
ATOM 1382 C CA . LEU B 1 42 ? -28.546 21.288 0.707 1.00 21.23 22 LEU A CA 1
ATOM 1383 C C . LEU B 1 42 ? -28.378 20.158 -0.317 1.00 21.60 22 LEU A C 1
ATOM 1384 O O . LEU B 1 42 ? -28.819 20.277 -1.467 1.00 21.33 22 LEU A O 1
ATOM 1389 N N . THR B 1 43 ? -27.743 19.069 0.111 1.00 21.76 23 THR A N 1
ATOM 1390 C CA . THR B 1 43 ? -27.591 17.884 -0.726 1.00 22.92 23 THR A CA 1
ATOM 1391 C C . THR B 1 43 ? -28.952 17.334 -1.168 1.00 24.02 23 THR A C 1
ATOM 1392 O O . THR B 1 43 ? -29.142 17.039 -2.354 1.00 24.21 23 THR A O 1
ATOM 1396 N N . ASP B 1 44 ? -29.893 17.211 -0.228 1.00 25.09 24 ASP A N 1
ATOM 1397 C CA . ASP B 1 44 ? -31.255 16.765 -0.553 1.00 27.21 24 ASP A CA 1
ATOM 1398 C C . ASP B 1 44 ? -31.871 17.652 -1.628 1.00 26.75 24 ASP A C 1
ATOM 1399 O O . ASP B 1 44 ? -32.466 17.153 -2.582 1.00 27.18 24 ASP A O 1
ATOM 1404 N N . TYR B 1 45 ? -31.726 18.967 -1.462 1.00 26.00 25 TYR A N 1
ATOM 1405 C CA . TYR B 1 45 ? -32.302 19.928 -2.393 1.00 26.24 25 TYR A CA 1
ATOM 1406 C C . TYR B 1 45 ? -31.652 19.835 -3.774 1.00 25.57 25 TYR A C 1
ATOM 1407 O O . TYR B 1 45 ? -32.351 19.813 -4.789 1.00 25.87 25 TYR A O 1
ATOM 1416 N N . LEU B 1 46 ? -30.324 19.762 -3.805 1.00 24.39 26 LEU A N 1
ATOM 1417 C CA . LEU B 1 46 ? -29.586 19.594 -5.061 1.00 24.55 26 LEU A CA 1
ATOM 1418 C C . LEU B 1 46 ? -29.999 18.330 -5.826 1.00 25.22 26 LEU A C 1
ATOM 1419 O O . LEU B 1 46 ? -30.171 18.367 -7.049 1.00 25.31 26 LEU A O 1
ATOM 1424 N N . LEU B 1 47 ? -30.171 17.222 -5.109 1.00 26.01 27 LEU A N 1
ATOM 1425 C CA . LEU B 1 47 ? -30.574 15.955 -5.736 1.00 27.64 27 LEU A CA 1
ATOM 1426 C C . LEU B 1 47 ? -32.020 15.973 -6.226 1.00 28.49 27 LEU A C 1
ATOM 1427 O O . LEU B 1 47 ? -32.356 15.338 -7.227 1.00 28.64 27 LEU A O 1
ATOM 1432 N N . GLU B 1 48 ? -32.866 16.710 -5.519 1.00 28.81 28 GLU A N 1
ATOM 1433 C CA . GLU B 1 48 ? -34.249 16.908 -5.914 1.00 30.47 28 GLU A CA 1
ATOM 1434 C C . GLU B 1 48 ? -34.317 17.693 -7.234 1.00 29.85 28 GLU A C 1
ATOM 1435 O O . GLU B 1 48 ? -35.114 17.374 -8.120 1.00 30.21 28 GLU A O 1
ATOM 1441 N N . GLN B 1 49 ? -33.460 18.701 -7.364 1.00 28.33 29 GLN A N 1
ATOM 1442 C CA . GLN B 1 49 ? -33.384 19.511 -8.575 1.00 28.26 29 GLN A CA 1
ATOM 1443 C C . GLN B 1 49 ? -32.604 18.809 -9.691 1.00 27.55 29 GLN A C 1
ATOM 1444 O O . GLN B 1 49 ? -32.948 18.941 -10.868 1.00 27.25 29 GLN A O 1
ATOM 1450 N N . HIS B 1 50 ? -31.558 18.075 -9.316 1.00 26.44 30 HIS A N 1
ATOM 1451 C CA . HIS B 1 50 ? -30.689 17.393 -10.280 1.00 26.88 30 HIS A CA 1
ATOM 1452 C C . HIS B 1 50 ? -30.436 15.966 -9.864 1.00 26.71 30 HIS A C 1
ATOM 1453 O O . HIS B 1 50 ? -29.407 15.672 -9.261 1.00 25.92 30 HIS A O 1
ATOM 1460 N N . PRO B 1 51 ? -31.383 15.053 -10.180 1.00 27.25 31 PRO A N 1
ATOM 1461 C CA . PRO B 1 51 ? -31.325 13.655 -9.737 1.00 28.09 31 PRO A CA 1
ATOM 1462 C C . PRO B 1 51 ? -30.015 12.915 -10.034 1.00 28.28 31 PRO A C 1
ATOM 1463 O O . PRO B 1 51 ? -29.583 12.107 -9.215 1.00 28.45 31 PRO A O 1
ATOM 1467 N N . SER B 1 52 ? -29.385 13.193 -11.174 1.00 28.15 32 SER A N 1
ATOM 1468 C CA . SER B 1 52 ? -28.151 12.493 -11.555 1.00 29.18 32 SER A CA 1
ATOM 1469 C C . SER B 1 52 ? -26.869 13.117 -10.986 1.00 29.28 32 SER A C 1
ATOM 1470 O O . SER B 1 52 ? -25.770 12.590 -11.202 1.00 29.72 32 SER A O 1
ATOM 1473 N N . LEU B 1 53 ? -27.011 14.226 -10.258 1.00 28.87 33 LEU A N 1
ATOM 1474 C CA . LEU B 1 53 ? -25.866 14.973 -9.729 1.00 29.78 33 LEU A CA 1
ATOM 1475 C C . LEU B 1 53 ? -25.143 14.173 -8.653 1.00 30.60 33 LEU A C 1
ATOM 1476 O O . LEU B 1 53 ? -25.765 13.704 -7.706 1.00 30.39 33 LEU A O 1
ATOM 1481 N N . GLU B 1 54 ? -23.830 14.030 -8.792 1.00 31.66 34 GLU A N 1
ATOM 1482 C CA . GLU B 1 54 ? -23.052 13.383 -7.750 1.00 33.54 34 GLU A CA 1
ATOM 1483 C C . GLU B 1 54 ? -22.572 14.428 -6.750 1.00 32.59 34 GLU A C 1
ATOM 1484 O O . GLU B 1 54 ? -21.864 15.374 -7.105 1.00 31.77 34 GLU A O 1
ATOM 1490 N N . VAL B 1 55 ? -22.997 14.257 -5.503 1.00 31.98 35 VAL A N 1
ATOM 1491 C CA . VAL B 1 55 ? -22.623 15.159 -4.426 1.00 31.42 35 VAL A CA 1
ATOM 1492 C C . VAL B 1 55 ? -21.917 14.330 -3.364 1.00 32.76 35 VAL A C 1
ATOM 1493 O O . VAL B 1 55 ? -22.493 13.385 -2.816 1.00 33.48 35 VAL A O 1
ATOM 1497 N N . GLU B 1 56 ? -20.660 14.665 -3.103 1.00 33.21 36 GLU A N 1
ATOM 1498 C CA . GLU B 1 56 ? -19.933 14.029 -2.021 1.00 35.06 36 GLU A CA 1
ATOM 1499 C C . GLU B 1 56 ? -19.763 14.984 -0.842 1.00 34.06 36 GLU A C 1
ATOM 1500 O O . GLU B 1 56 ? -19.504 16.179 -1.023 1.00 33.18 36 GLU A O 1
ATOM 1506 N N . LYS B 1 57 ? -19.943 14.450 0.359 1.00 33.90 37 LYS A N 1
ATOM 1507 C CA . LYS B 1 57 ? -19.730 15.207 1.584 1.00 33.25 37 LYS A CA 1
ATOM 1508 C C . LYS B 1 57 ? -18.473 14.674 2.257 1.00 33.83 37 LYS A C 1
ATOM 1509 O O . LYS B 1 57 ? -18.300 13.459 2.381 1.00 35.33 37 LYS A O 1
ATOM 1515 N N . ILE B 1 58 ? -17.594 15.580 2.671 1.00 32.45 38 ILE A N 1
ATOM 1516 C CA . ILE B 1 58 ? -16.401 15.208 3.427 1.00 33.10 38 ILE A CA 1
ATOM 1517 C C . ILE B 1 58 ? -16.431 15.934 4.767 1.00 31.74 38 ILE A C 1
ATOM 1518 O O . ILE B 1 58 ? -16.333 17.162 4.817 1.00 30.55 38 ILE A O 1
ATOM 1523 N N . HIS B 1 59 ? -16.584 15.168 5.844 1.00 31.88 39 HIS A N 1
ATOM 1524 C CA . HIS B 1 59 ? -16.618 15.735 7.188 1.00 31.95 39 HIS A CA 1
ATOM 1525 C C . HIS B 1 59 ? -15.259 15.651 7.821 1.00 33.18 39 HIS A C 1
ATOM 1526 O O . HIS B 1 59 ? -14.788 14.565 8.176 1.00 34.91 39 HIS A O 1
ATOM 1533 N N . ILE B 1 60 ? -14.616 16.809 7.950 1.00 33.10 40 ILE A N 1
ATOM 1534 C CA . ILE B 1 60 ? -13.249 16.916 8.473 1.00 35.23 40 ILE A CA 1
ATOM 1535 C C . ILE B 1 60 ? -13.095 16.323 9.880 1.00 36.82 40 ILE A C 1
ATOM 1536 O O . ILE B 1 60 ? -12.086 15.674 10.176 1.00 38.31 40 ILE A O 1
ATOM 1541 N N . LYS B 1 61 ? -14.098 16.536 10.731 1.00 37.37 41 LYS A N 1
ATOM 1542 C CA . LYS B 1 61 ? -14.113 15.979 12.088 1.00 39.52 41 LYS A CA 1
ATOM 1543 C C . LYS B 1 61 ? -13.927 14.455 12.090 1.00 41.71 41 LYS A C 1
ATOM 1544 O O . LYS B 1 61 ? -13.210 13.913 12.935 1.00 4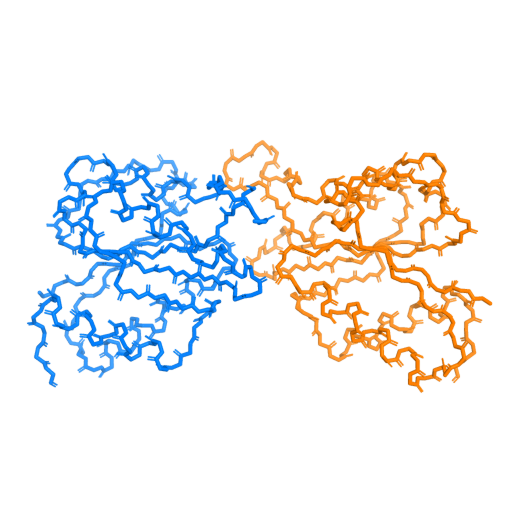1.95 41 LYS A O 1
ATOM 1550 N N . ASP B 1 62 ? -14.571 13.778 11.140 1.00 43.05 42 ASP A N 1
ATOM 1551 C CA . ASP B 1 62 ? -14.469 12.322 11.005 1.00 46.41 42 ASP A CA 1
ATOM 1552 C C . ASP B 1 62 ? -13.077 11.854 10.581 1.00 48.02 42 ASP A C 1
ATOM 1553 O O . ASP B 1 62 ? -12.583 10.846 11.087 1.00 49.98 42 ASP A O 1
ATOM 1558 N N . LEU B 1 63 ? -12.453 12.587 9.659 1.00 48.44 43 LEU A N 1
ATOM 1559 C CA . LEU B 1 63 ? -11.083 12.301 9.215 1.00 50.15 43 LEU A CA 1
ATOM 1560 C C . LEU B 1 63 ? -10.081 12.409 10.365 1.00 51.78 43 LEU A C 1
ATOM 1561 O O . LEU B 1 63 ? -9.194 11.564 10.506 1.00 53.45 43 LEU A O 1
ATOM 1566 N N . VAL B 1 64 ? -10.238 13.451 11.181 1.00 50.73 44 VAL A N 1
ATOM 1567 C CA . VAL B 1 64 ? -9.361 13.701 12.325 1.00 51.75 44 VAL A CA 1
ATOM 1568 C C . VAL B 1 64 ? -9.606 12.673 13.434 1.00 54.14 44 VAL A C 1
ATOM 1569 O O . VAL B 1 64 ? -8.653 12.127 13.998 1.00 56.30 44 VAL A O 1
ATOM 1573 N N . LYS B 1 65 ? -10.880 12.404 13.721 1.00 54.61 45 LYS A N 1
ATOM 1574 C CA . LYS B 1 65 ? -11.288 11.395 14.707 1.00 57.54 45 LYS A CA 1
ATOM 1575 C C . LYS B 1 65 ? -10.664 10.026 14.413 1.00 60.73 45 LYS A C 1
ATOM 1576 O O . LYS B 1 65 ? -10.208 9.334 15.325 1.00 62.63 45 LYS A O 1
ATOM 1582 N N . GLU B 1 66 ? -10.644 9.657 13.134 1.00 61.99 46 GLU A N 1
ATOM 1583 C CA . GLU B 1 66 ? -10.148 8.354 12.689 1.00 65.43 46 GLU A CA 1
ATOM 1584 C C . GLU B 1 66 ? -8.645 8.347 12.394 1.00 66.61 46 GLU A C 1
ATOM 1585 O O . GLU B 1 66 ? -8.108 7.345 11.910 1.00 68.91 46 GLU A O 1
ATOM 15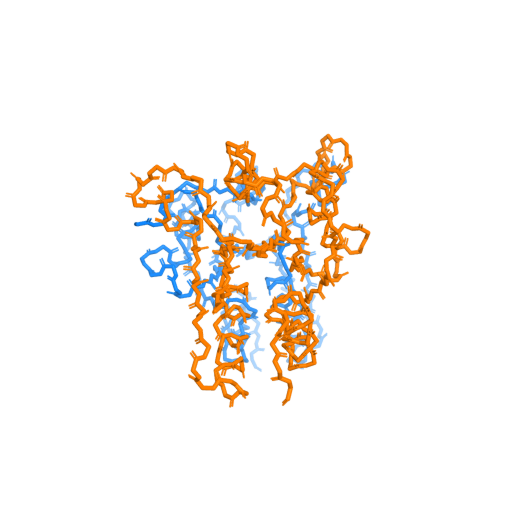91 N N . ARG B 1 67 ? -7.980 9.469 12.681 1.00 66.03 47 ARG A N 1
ATOM 1592 C CA . ARG B 1 67 ? -6.541 9.661 12.425 1.00 67.91 47 ARG A CA 1
ATOM 1593 C C . ARG B 1 67 ? -6.140 9.438 10.960 1.00 68.72 47 ARG A C 1
ATOM 1594 O O . ARG B 1 67 ? -4.976 9.158 10.656 1.00 70.94 47 ARG A O 1
ATOM 1602 N N . GLN B 1 68 ? -7.113 9.575 10.061 1.00 67.80 48 GLN A N 1
ATOM 1603 C CA . GLN B 1 68 ? -6.894 9.399 8.630 1.00 68.41 48 GLN A CA 1
ATOM 1604 C C . GLN B 1 68 ? -6.166 10.610 8.057 1.00 67.40 48 GLN A C 1
ATOM 1605 O O . GLN B 1 68 ? -6.425 11.739 8.481 1.00 65.95 48 GLN A O 1
ATOM 1611 N N . PRO B 1 69 ? -5.248 10.382 7.097 1.00 68.25 49 PRO A N 1
ATOM 1612 C CA . PRO B 1 69 ? -4.458 11.479 6.536 1.00 67.58 49 PRO A CA 1
ATOM 1613 C C . PRO B 1 69 ? -5.300 12.418 5.679 1.00 64.66 49 PRO A C 1
ATOM 1614 O O . PRO B 1 69 ? -6.325 12.005 5.128 1.00 63.30 49 PRO A O 1
ATOM 1618 N N . PHE B 1 70 ? -4.869 13.672 5.579 1.00 63.14 50 PHE A N 1
ATOM 1619 C CA . PHE B 1 70 ? -5.483 14.614 4.652 1.00 61.04 50 PHE A CA 1
ATOM 1620 C C . PHE B 1 70 ? -5.030 14.306 3.229 1.00 62.75 50 PHE A C 1
ATOM 1621 O O . PHE B 1 70 ? -3.832 14.282 2.932 1.00 64.84 50 PHE A O 1
ATOM 1629 N N . PHE B 1 71 ? -6.005 14.052 2.364 1.00 61.37 51 PHE A N 1
ATOM 1630 C CA . PHE B 1 71 ? -5.744 13.670 0.982 1.00 62.66 51 PHE A CA 1
ATOM 1631 C C . PHE B 1 71 ? -5.938 14.841 0.026 1.00 61.36 51 PHE A C 1
ATOM 1632 O O . PHE B 1 71 ? -6.631 15.811 0.342 1.00 59.17 51 PHE A O 1
ATOM 1640 N N . GLU B 1 72 ? -5.308 14.740 -1.141 1.00 62.81 52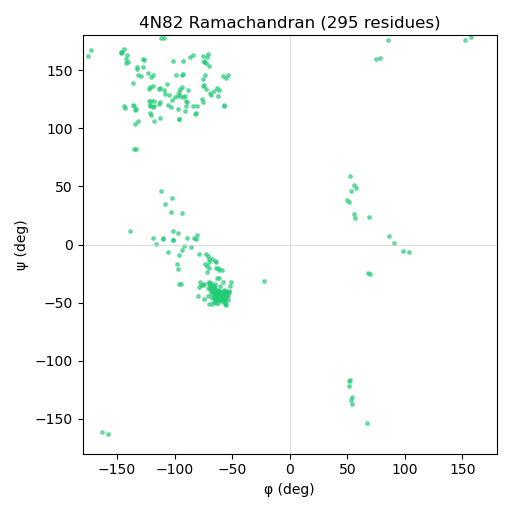 GLU A N 1
ATOM 1641 C CA . GLU B 1 72 ? -5.512 15.686 -2.232 1.00 62.14 52 GLU A CA 1
ATOM 1642 C C . GLU B 1 72 ? -6.883 15.446 -2.866 1.00 59.32 52 GLU A C 1
ATOM 1643 O O . GLU B 1 72 ? -7.261 14.300 -3.129 1.00 60.21 52 GLU A O 1
ATOM 1649 N N . MET B 1 73 ? -7.630 16.524 -3.087 1.00 55.78 53 MET A N 1
ATOM 1650 C CA . MET B 1 73 ? -8.960 16.435 -3.694 1.00 52.44 53 MET A CA 1
ATOM 1651 C C . MET B 1 73 ? -8.868 16.140 -5.191 1.00 53.41 53 MET A C 1
ATOM 1652 O O . MET B 1 73 ? -7.942 16.592 -5.857 1.00 55.04 53 MET A O 1
ATOM 1657 N N . ASP B 1 74 ? -9.825 15.377 -5.712 1.00 53.08 54 ASP A N 1
ATOM 1658 C CA . ASP B 1 74 ? -9.896 15.101 -7.148 1.00 54.22 54 ASP A CA 1
ATOM 1659 C C . ASP B 1 74 ? -10.398 16.309 -7.936 1.00 52.31 54 ASP A C 1
ATOM 1660 O O . ASP B 1 74 ? -9.979 16.537 -9.072 1.00 53.41 54 ASP A O 1
ATOM 1665 N N . ASN B 1 75 ? -11.297 17.076 -7.324 1.00 48.30 55 ASN A N 1
ATOM 1666 C CA . ASN B 1 75 ? -12.030 18.130 -8.025 1.00 45.82 55 ASN A CA 1
ATOM 1667 C C . ASN B 1 75 ? -12.291 19.365 -7.153 1.00 42.34 55 ASN A C 1
ATOM 1668 O O . ASN B 1 75 ? -12.078 19.316 -5.937 1.00 42.61 55 ASN A O 1
ATOM 1673 N N . PRO B 1 76 ? -12.744 20.481 -7.771 1.00 40.42 56 PRO A N 1
ATOM 1674 C CA . PRO B 1 76 ? -13.064 21.699 -7.019 1.00 38.00 56 PRO A CA 1
ATOM 1675 C C . PRO B 1 76 ? -14.126 21.464 -5.949 1.00 35.00 56 PRO A C 1
ATOM 1676 O O . PRO B 1 76 ? -15.040 20.660 -6.149 1.00 33.99 56 PRO A O 1
ATOM 1680 N N . PHE B 1 77 ? -13.994 22.167 -4.827 1.00 33.02 57 PHE A N 1
ATOM 1681 C CA . PHE B 1 77 ? -14.876 21.974 -3.676 1.00 30.78 57 PHE A CA 1
ATOM 1682 C C . PHE B 1 77 ? -15.237 23.283 -2.984 1.00 29.45 57 PHE A C 1
ATOM 1683 O O . PHE B 1 77 ? -14.580 24.309 -3.185 1.00 30.56 57 PHE A O 1
ATOM 1691 N N . ILE B 1 78 ? -16.290 23.235 -2.171 1.00 27.16 58 ILE A N 1
ATOM 1692 C CA . ILE B 1 78 ? -16.683 24.362 -1.329 1.00 25.96 58 ILE A CA 1
ATOM 1693 C C . ILE B 1 78 ? -16.487 23.967 0.131 1.00 24.62 58 ILE A C 1
ATOM 1694 O O . ILE B 1 78 ? -16.864 22.868 0.534 1.00 24.04 58 ILE A O 1
ATOM 1699 N N . ALA B 1 79 ? -15.879 24.862 0.907 1.00 24.14 59 ALA A N 1
ATOM 1700 C CA . ALA B 1 79 ? -15.697 24.655 2.341 1.00 23.67 59 ALA A CA 1
ATOM 1701 C C . ALA B 1 79 ? -16.832 25.289 3.151 1.00 22.34 59 ALA A C 1
ATOM 1702 O O . ALA B 1 79 ? -17.238 26.418 2.877 1.00 22.36 59 ALA A O 1
ATOM 1704 N N . PHE B 1 80 ? -17.340 24.551 4.139 1.00 21.74 60 PHE A N 1
ATOM 1705 C CA . PHE B 1 80 ? -18.355 25.061 5.067 1.00 21.34 60 PHE A CA 1
ATOM 1706 C C . PHE B 1 80 ? -17.742 25.165 6.461 1.00 21.53 60 PHE A C 1
ATOM 1707 O O . PHE B 1 80 ? -17.255 24.177 7.018 1.00 21.57 60 PHE A O 1
ATOM 1715 N N . LEU B 1 81 ? -17.779 26.369 7.023 1.00 21.53 61 LEU A N 1
ATOM 1716 C CA . LEU B 1 81 ? -17.004 26.677 8.216 1.00 21.94 61 LEU A CA 1
ATOM 1717 C C . LEU B 1 81 ? -17.846 27.420 9.241 1.00 20.78 61 LEU A C 1
ATOM 1718 O O . LEU B 1 81 ? -18.088 28.613 9.077 1.00 20.43 61 LEU A O 1
ATOM 1723 N N . PRO B 1 82 ? -18.284 26.725 10.312 1.00 20.49 62 PRO A N 1
ATOM 1724 C CA . PRO B 1 82 ? -18.939 27.431 11.410 1.00 20.32 62 PRO A CA 1
ATOM 1725 C C . PRO B 1 82 ? -17.915 28.270 12.175 1.00 20.83 62 PRO A C 1
ATOM 1726 O O . PRO B 1 82 ? -16.709 28.060 12.026 1.00 21.04 62 PRO A O 1
ATOM 1730 N N . THR B 1 83 ? -18.395 29.212 12.978 1.00 20.74 63 THR A N 1
ATOM 1731 C CA . THR B 1 83 ? -17.523 30.180 13.623 1.00 21.35 63 THR A CA 1
ATOM 1732 C C . THR B 1 83 ? -17.346 29.887 15.110 1.00 21.18 63 THR A C 1
ATOM 173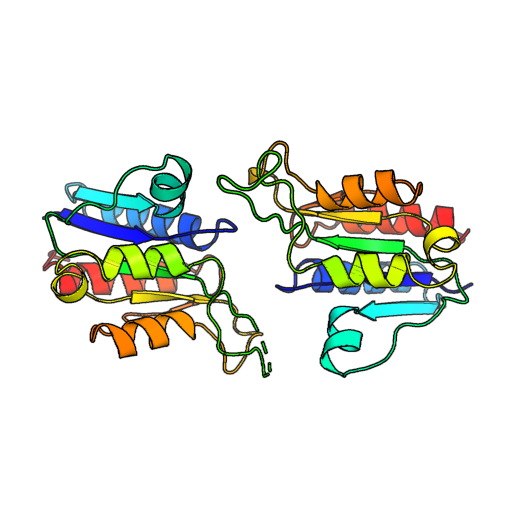3 O O . THR B 1 83 ? -18.315 29.874 15.868 1.00 20.76 63 THR A O 1
ATOM 1737 N N . TYR B 1 84 ? -16.100 29.654 15.515 1.00 21.45 64 TYR A N 1
ATOM 1738 C CA . TYR B 1 84 ? -15.758 29.475 16.929 1.00 21.88 64 TYR A CA 1
ATOM 1739 C C . TYR B 1 84 ? -14.513 30.303 17.241 1.00 23.01 64 TYR A C 1
ATOM 1740 O O . TYR B 1 84 ? -13.443 30.044 16.703 1.00 22.76 64 TYR A O 1
ATOM 1749 N N . LEU B 1 85 ? -14.681 31.295 18.112 1.00 24.78 65 LEU A N 1
ATOM 1750 C CA . LEU B 1 85 ? -13.652 32.291 18.409 1.00 27.39 65 LEU A CA 1
ATOM 1751 C C . LEU B 1 85 ? -13.391 32.415 19.907 1.00 28.97 65 LEU A C 1
ATOM 1752 O O . LEU B 1 85 ? -14.276 32.152 20.722 1.00 29.04 65 LEU A O 1
ATOM 1757 N N . GLU B 1 86 ? -12.175 32.824 20.257 1.00 31.76 66 GLU A N 1
ATOM 1758 C CA . GLU B 1 86 ? -11.800 33.069 21.647 1.00 34.84 66 GLU A CA 1
ATOM 1759 C C . GLU B 1 86 ? -11.566 34.564 21.848 1.00 36.79 66 GLU A C 1
ATOM 1760 O O . GLU B 1 86 ? -10.905 35.210 21.024 1.00 39.37 66 GLU A O 1
ATOM 1766 N N . ASP B 1 92 ? -15.097 42.514 20.047 1.00 66.14 72 ASP A N 1
ATOM 1767 C CA . ASP B 1 92 ? -15.592 42.292 21.403 1.00 65.11 72 ASP A CA 1
ATOM 1768 C C . ASP B 1 92 ? -15.615 40.805 21.766 1.00 61.83 72 ASP A C 1
ATOM 1769 O O . ASP B 1 92 ? -15.439 40.440 22.933 1.00 60.71 72 ASP A O 1
ATOM 1774 N N . ASN B 1 93 ? -15.833 39.958 20.762 1.00 58.23 73 ASN A N 1
ATOM 1775 C CA . ASN B 1 93 ? -15.877 38.507 20.954 1.00 54.62 73 ASN A CA 1
ATOM 1776 C C . ASN B 1 93 ? -14.584 37.799 20.522 1.00 53.58 73 ASN A C 1
ATOM 1777 O O . ASN B 1 93 ? -14.543 36.568 20.418 1.00 53.81 73 ASN A O 1
ATOM 1782 N N . GLY B 1 94 ? -13.535 38.584 20.276 1.00 52.65 74 GLY A N 1
ATOM 1783 C CA . GLY B 1 94 ? -12.215 38.047 19.931 1.00 49.94 74 GLY A CA 1
ATOM 1784 C C . GLY B 1 94 ? -12.019 37.742 18.456 1.00 47.65 74 GLY A C 1
ATOM 1785 O O . GLY B 1 94 ? -12.945 37.875 17.651 1.00 47.94 74 GLY A O 1
ATOM 1786 N N . ASP B 1 95 ? -10.805 37.329 18.102 1.00 45.03 75 ASP A N 1
ATOM 1787 C CA . ASP B 1 95 ? -10.461 37.043 16.710 1.00 42.47 75 ASP A CA 1
ATOM 1788 C C . ASP B 1 95 ? -9.603 35.784 16.548 1.00 39.49 75 ASP A C 1
ATOM 1789 O O . ASP B 1 95 ? -9.069 35.529 15.471 1.00 39.68 75 ASP A O 1
ATOM 1794 N N . VAL B 1 96 ? -9.478 35.002 17.617 1.00 36.00 76 VAL A N 1
ATOM 1795 C CA . VAL B 1 96 ? -8.666 33.788 17.583 1.00 33.96 76 VAL A CA 1
ATOM 1796 C C . VAL B 1 96 ? -9.531 32.556 17.329 1.00 30.84 76 VAL A C 1
ATOM 1797 O O . VAL B 1 96 ? -10.383 32.210 18.144 1.00 29.20 76 VAL A O 1
ATOM 1801 N N . GLU B 1 97 ? -9.295 31.901 16.196 1.00 30.37 77 GLU A N 1
ATOM 1802 C CA . GLU B 1 97 ? -10.040 30.705 15.808 1.00 28.43 77 GLU A CA 1
ATOM 1803 C C . GLU B 1 97 ? -9.758 29.556 16.768 1.00 27.90 77 GLU A C 1
ATOM 1804 O O . GLU B 1 97 ? -8.603 29.279 17.096 1.00 29.04 77 GLU A O 1
ATOM 1810 N N . ILE B 1 98 ? -10.819 28.907 17.232 1.00 25.95 78 ILE A N 1
ATOM 1811 C CA . ILE B 1 98 ? -10.688 27.677 18.009 1.00 25.59 78 ILE A CA 1
ATOM 1812 C C . ILE B 1 98 ? -11.534 26.567 17.384 1.00 24.80 78 ILE A C 1
ATOM 1813 O O . ILE B 1 98 ? -12.453 26.845 16.605 1.00 23.26 78 ILE A O 1
ATOM 1818 N N . LEU B 1 99 ? -11.186 25.320 17.697 1.00 25.28 79 LEU A N 1
ATOM 1819 C CA . LEU B 1 99 ? -12.011 24.135 17.396 1.00 25.32 79 LEU A CA 1
ATOM 1820 C C . LEU B 1 99 ? -12.152 23.716 15.925 1.00 25.48 79 LEU A C 1
ATOM 1821 O O . LEU B 1 99 ? -12.404 22.542 15.641 1.00 25.80 79 LEU A O 1
ATOM 1826 N N . THR B 1 100 ? -11.988 24.662 15.003 1.00 24.69 80 THR A N 1
ATOM 1827 C CA . THR B 1 100 ? -12.207 24.403 13.577 1.00 24.99 80 THR A CA 1
ATOM 1828 C C . THR B 1 100 ? -10.927 24.412 12.736 1.00 26.17 80 THR A C 1
ATOM 1829 O O . THR B 1 100 ? -10.995 24.313 11.512 1.00 25.93 80 THR A O 1
ATOM 1833 N N . THR B 1 101 ? -9.765 24.526 13.381 1.00 27.39 81 THR A N 1
ATOM 1834 C CA . THR B 1 101 ? -8.503 24.717 12.643 1.00 29.50 81 THR A CA 1
ATOM 1835 C C . THR B 1 101 ? -8.121 23.561 11.709 1.00 30.82 81 THR A C 1
ATOM 1836 O O . THR B 1 101 ? -7.319 23.754 10.785 1.00 32.07 81 THR A O 1
ATOM 1840 N N . ASP B 1 102 ? -8.683 22.374 11.945 1.00 31.20 82 ASP A N 1
ATOM 1841 C CA . ASP B 1 102 ? -8.446 21.221 11.065 1.00 32.89 82 ASP A CA 1
ATOM 1842 C C . ASP B 1 102 ? -8.919 21.454 9.622 1.00 32.58 82 ASP A C 1
ATOM 1843 O O . ASP B 1 102 ? -8.360 20.867 8.687 1.00 33.57 82 ASP A O 1
ATOM 1848 N N . VAL B 1 103 ? -9.936 22.299 9.443 1.00 30.55 83 VAL A N 1
ATOM 1849 C CA . VAL B 1 103 ? -10.400 22.671 8.100 1.00 30.13 83 VAL A CA 1
ATOM 1850 C C . VAL B 1 103 ? -9.302 23.449 7.369 1.00 32.05 83 VAL A C 1
ATOM 1851 O O . VAL B 1 103 ? -8.988 23.153 6.208 1.00 32.74 83 VAL A O 1
ATOM 1855 N N . GLY B 1 104 ? -8.718 24.424 8.067 1.00 33.00 84 GLY A N 1
ATOM 1856 C CA . GLY B 1 104 ? -7.592 25.207 7.558 1.00 35.50 84 GLY A CA 1
ATOM 1857 C C . GLY B 1 104 ? -6.411 24.347 7.148 1.00 38.56 84 GLY A C 1
ATOM 1858 O O . GLY B 1 104 ? -5.805 24.580 6.098 1.00 39.68 84 GLY A O 1
ATOM 1859 N N . ASP B 1 105 ? -6.096 23.350 7.975 1.00 39.61 85 ASP A N 1
ATOM 1860 C CA . ASP B 1 105 ? -5.039 22.379 7.675 1.00 42.22 85 ASP A CA 1
ATOM 1861 C C . ASP B 1 105 ? -5.347 21.567 6.422 1.00 42.67 85 ASP A C 1
ATOM 1862 O O . ASP B 1 105 ? -4.447 21.280 5.632 1.00 44.29 85 ASP A O 1
ATOM 1867 N N . PHE B 1 106 ? -6.613 21.190 6.248 1.00 40.69 86 PHE A N 1
ATOM 1868 C CA . PHE B 1 106 ? -7.034 20.427 5.071 1.00 40.90 86 PHE A CA 1
ATOM 1869 C C . PHE B 1 106 ? -6.905 21.242 3.783 1.00 41.43 86 PHE A C 1
ATOM 1870 O O . PHE B 1 106 ? -6.458 20.718 2.758 1.00 42.23 86 PHE A O 1
ATOM 1878 N N . ILE B 1 107 ? -7.298 22.515 3.843 1.00 39.97 87 ILE A N 1
ATOM 1879 C CA . ILE B 1 107 ? -7.199 23.417 2.691 1.00 40.52 87 ILE A CA 1
ATOM 1880 C C . ILE B 1 107 ? -5.740 23.798 2.381 1.00 43.10 87 ILE A C 1
ATOM 1881 O O . ILE B 1 107 ? -5.362 23.905 1.215 1.00 44.41 87 ILE A O 1
ATOM 1886 N N . ALA B 1 108 ? -4.933 23.992 3.423 1.00 44.35 88 ALA A N 1
ATOM 1887 C CA . ALA B 1 108 ? -3.515 24.343 3.266 1.00 47.48 88 ALA A CA 1
ATOM 1888 C C . ALA B 1 108 ? -2.669 23.168 2.775 1.00 49.99 88 ALA A C 1
ATOM 1889 O O . ALA B 1 108 ? -1.489 23.338 2.447 1.00 53.14 88 ALA A O 1
ATOM 1891 N N . TYR B 1 109 ? -3.275 21.983 2.731 1.00 49.72 89 TYR A N 1
ATOM 1892 C CA . TYR B 1 109 ? -2.634 20.790 2.187 1.00 51.97 89 TYR A CA 1
ATOM 1893 C C . TYR B 1 109 ? -2.592 20.831 0.651 1.00 52.34 89 TYR A C 1
ATOM 1894 O O . TYR B 1 109 ? -3.574 21.182 0.001 1.00 49.41 89 TYR A O 1
ATOM 1903 N N . GLY B 1 110 ? -1.446 20.466 0.080 1.00 55.14 90 GLY A N 1
ATOM 1904 C CA . GLY B 1 110 ? -1.256 20.473 -1.375 1.00 55.17 90 GLY A CA 1
ATOM 1905 C C . GLY B 1 110 ? -1.587 21.815 -2.001 1.00 55.37 90 GLY A C 1
ATOM 1906 O O . GLY B 1 110 ? -1.223 22.869 -1.468 1.00 55.21 90 GLY A O 1
ATOM 1907 N N . GLN B 1 111 ? -2.284 21.771 -3.135 1.00 55.46 91 GLN A N 1
ATOM 1908 C CA . GLN B 1 111 ? -2.816 22.978 -3.763 1.00 55.55 91 GLN A CA 1
ATOM 1909 C C . GLN B 1 111 ? -4.345 23.030 -3.622 1.00 52.72 91 GLN A C 1
ATOM 1910 O O . GLN B 1 111 ? -5.054 23.520 -4.508 1.00 51.81 91 GLN A O 1
ATOM 1916 N N . ASN B 1 112 ? -4.844 22.533 -2.490 1.00 51.30 92 ASN A N 1
ATOM 1917 C CA . ASN B 1 112 ? -6.277 22.575 -2.198 1.00 48.32 92 ASN A CA 1
ATOM 1918 C C . ASN B 1 112 ? -6.827 23.999 -2.199 1.00 48.36 92 ASN A C 1
ATOM 1919 O O . ASN B 1 112 ? -7.981 24.216 -2.569 1.00 47.30 92 ASN A O 1
ATOM 1924 N N . ALA B 1 113 ? -5.994 24.961 -1.799 1.00 49.35 93 ALA A N 1
ATOM 1925 C CA . ALA B 1 113 ? -6.363 26.381 -1.839 1.00 49.72 93 ALA A CA 1
ATOM 1926 C C . ALA B 1 113 ? -6.730 26.834 -3.254 1.00 50.35 93 ALA A C 1
ATOM 1927 O O . ALA B 1 113 ? -7.685 27.593 -3.441 1.00 49.53 93 ALA A O 1
ATOM 1929 N N . SER B 1 114 ? -5.971 26.360 -4.242 1.00 52.22 94 SER A N 1
ATOM 1930 C CA . SER B 1 114 ? -6.234 26.679 -5.644 1.00 52.26 94 SER A CA 1
ATOM 1931 C C . SER B 1 114 ? -7.509 26.007 -6.159 1.00 50.15 94 SER A C 1
ATOM 1932 O O . SER B 1 114 ? -8.089 26.445 -7.154 1.00 50.35 94 SER A O 1
ATOM 1935 N N . LYS B 1 115 ? -7.941 24.952 -5.471 1.00 47.95 95 LYS A N 1
ATOM 1936 C CA . LYS B 1 115 ? -9.103 24.168 -5.889 1.00 45.38 95 LYS A CA 1
ATOM 1937 C C . LYS B 1 115 ? -10.346 24.401 -5.038 1.00 42.16 95 LYS A C 1
ATOM 1938 O O . LYS B 1 115 ? -11.426 23.887 -5.345 1.00 40.18 95 LYS A O 1
ATOM 1944 N N . CYS B 1 116 ? -10.193 25.173 -3.969 1.00 40.35 96 CYS A N 1
ATOM 1945 C CA . CYS B 1 116 ? -11.340 25.589 -3.186 1.00 37.45 96 CYS A CA 1
ATOM 1946 C C . CYS B 1 116 ? -12.019 26.762 -3.883 1.00 36.66 96 CYS A C 1
ATOM 1947 O O . CYS B 1 116 ? -11.409 27.817 -4.087 1.00 38.01 96 CYS A O 1
ATOM 1950 N N . LEU B 1 117 ? -13.278 26.559 -4.258 1.00 33.89 97 LEU A N 1
ATOM 1951 C CA . LEU B 1 117 ? -14.071 27.576 -4.942 1.00 33.36 97 LEU A CA 1
ATOM 1952 C C . LEU B 1 117 ? -14.468 28.721 -4.014 1.00 32.35 97 LEU A C 1
ATOM 1953 O O . LEU B 1 117 ? -14.842 29.804 -4.466 1.00 33.29 97 LEU A O 1
ATOM 1958 N N . GLY B 1 118 ? -14.392 28.474 -2.714 1.00 30.69 98 GLY A N 1
ATOM 1959 C CA . GLY B 1 118 ? -14.747 29.477 -1.730 1.00 29.37 98 GLY A CA 1
ATOM 1960 C C . GLY B 1 118 ? -15.235 28.848 -0.441 1.00 27.47 98 GLY A C 1
ATOM 1961 O O . GLY B 1 118 ? -15.359 27.622 -0.337 1.00 27.10 98 GLY A O 1
ATOM 1962 N N . VAL B 1 119 ? -15.507 29.701 0.539 1.00 26.53 99 VAL A N 1
ATOM 1963 C CA . VAL B 1 119 ? -15.946 29.262 1.860 1.00 25.22 99 VAL A CA 1
ATOM 1964 C C . VAL B 1 119 ? -17.332 29.821 2.151 1.00 24.17 99 VAL A C 1
ATOM 1965 O O . VAL B 1 119 ? -17.677 30.924 1.717 1.00 24.69 99 VAL A O 1
ATOM 1969 N N . ILE B 1 120 ? -18.128 29.037 2.868 1.00 22.79 100 ILE A N 1
ATOM 1970 C CA . ILE B 1 120 ? -19.438 29.474 3.332 1.00 21.97 100 ILE A CA 1
ATOM 1971 C C . ILE B 1 120 ? -19.434 29.386 4.854 1.00 21.47 100 ILE A C 1
ATOM 1972 O O . ILE B 1 120 ? -19.157 28.329 5.416 1.00 20.97 100 ILE A O 1
ATOM 1977 N N . GLY B 1 121 ? -19.723 30.509 5.506 1.00 21.54 101 GLY A N 1
ATOM 1978 C CA . GLY B 1 121 ? -19.704 30.589 6.966 1.00 21.39 101 GLY A CA 1
ATOM 1979 C C . GLY B 1 121 ? -21.050 30.310 7.608 1.00 21.11 101 GLY A C 1
ATOM 1980 O O . GLY B 1 121 ? -22.103 30.622 7.043 1.00 21.73 101 GLY A O 1
ATOM 1981 N N . SER B 1 122 ? -21.003 29.702 8.787 1.00 20.58 102 SER A N 1
ATOM 1982 C CA . SER B 1 122 ? -22.171 29.523 9.642 1.00 20.88 102 SER A CA 1
ATOM 1983 C C . SER B 1 122 ? -21.861 30.261 10.939 1.00 20.67 102 SER A C 1
ATOM 1984 O O . SER B 1 122 ? -20.746 30.164 11.458 1.00 20.52 102 SER A O 1
ATOM 1987 N N . GLY B 1 123 ? -22.829 31.006 11.457 1.00 20.37 103 GLY A N 1
ATOM 1988 C CA . GLY B 1 123 ? -22.610 31.746 12.688 1.00 20.88 103 GLY A CA 1
ATOM 1989 C C . GLY B 1 123 ? -23.877 32.108 13.430 1.00 21.17 103 GLY A C 1
ATOM 1990 O O . GLY B 1 123 ? -24.938 31.534 13.193 1.00 21.36 103 GLY A O 1
ATOM 1991 N N . ASN B 1 124 ? -23.743 33.059 14.346 1.00 21.50 104 ASN A N 1
ATOM 1992 C CA . ASN B 1 124 ? -24.839 33.533 15.185 1.00 22.69 104 ASN A CA 1
ATOM 1993 C C . ASN B 1 124 ? -24.764 35.059 15.226 1.00 23.70 104 ASN A C 1
ATOM 1994 O O . ASN B 1 124 ? -23.751 35.621 15.656 1.00 23.36 104 ASN A O 1
ATOM 1999 N N . ARG B 1 125 ? -25.829 35.723 14.774 1.00 24.76 105 ARG A N 1
ATOM 2000 C CA . ARG B 1 125 ? -25.843 37.187 14.650 1.00 26.59 105 ARG A CA 1
ATOM 2001 C C . ARG B 1 125 ? -25.644 37.929 15.967 1.00 27.27 105 ARG A C 1
ATOM 2002 O O . ARG B 1 125 ? -25.218 39.084 15.963 1.00 27.89 105 ARG A O 1
ATOM 2010 N N . ASN B 1 126 ? -25.933 37.263 17.085 1.00 27.42 106 ASN A N 1
ATOM 2011 C CA . ASN B 1 126 ? -25.697 37.852 18.406 1.00 28.58 106 ASN A CA 1
ATOM 2012 C C . ASN B 1 126 ? -24.220 38.115 18.705 1.00 27.74 106 ASN A C 1
ATOM 2013 O O . ASN B 1 126 ? -23.896 38.859 19.626 1.00 28.25 106 ASN A O 1
ATOM 2018 N N . PHE B 1 127 ? -23.331 37.519 17.911 1.00 26.28 107 PHE A N 1
ATOM 2019 C CA . PHE B 1 127 ? -21.894 37.777 18.034 1.00 26.04 107 PHE A CA 1
ATOM 2020 C C . PHE B 1 127 ? -21.474 39.066 17.330 1.00 27.57 107 PHE A C 1
ATOM 2021 O O . PHE B 1 127 ? -20.281 39.384 17.260 1.00 27.40 107 PHE A O 1
ATOM 2029 N N . ASN B 1 128 ? -22.482 39.784 16.817 1.00 28.86 108 ASN A N 1
ATOM 2030 C CA A ASN B 1 128 ? -22.318 41.137 16.280 0.50 30.28 108 ASN A CA 1
ATOM 2031 C CA B ASN B 1 128 ? -22.320 41.133 16.269 0.50 30.62 108 ASN A CA 1
ATOM 2032 C C . ASN B 1 128 ? -21.195 41.226 15.239 1.00 30.32 108 ASN A C 1
ATOM 2033 O O . ASN B 1 128 ? -21.266 40.589 14.191 1.00 29.46 108 ASN A O 1
ATOM 2042 N N . ASN B 1 129 ? -20.153 42.001 15.535 1.00 31.38 109 ASN A N 1
ATOM 2043 C CA . ASN B 1 129 ? -19.051 42.198 14.587 1.00 31.95 109 ASN A CA 1
ATOM 2044 C C . ASN B 1 129 ? -18.185 40.965 14.320 1.00 30.52 109 ASN A C 1
ATOM 2045 O O . ASN B 1 129 ? -17.403 40.954 13.369 1.00 30.89 109 ASN A O 1
ATOM 2050 N N . GLN B 1 130 ? -18.341 39.926 15.139 1.00 29.24 110 GLN A N 1
ATOM 2051 C CA . GLN B 1 130 ? -17.629 38.664 14.927 1.00 27.92 110 GLN A CA 1
ATOM 2052 C C . GLN B 1 130 ? -18.468 37.610 14.187 1.00 26.13 110 GLN A C 1
ATOM 2053 O O . GLN B 1 130 ? -18.064 36.449 14.081 1.00 25.10 110 GLN A O 1
ATOM 2059 N N . TYR B 1 131 ? -19.622 38.021 13.664 1.00 25.51 111 TYR A N 1
ATOM 2060 C CA . TYR B 1 131 ? -20.474 37.125 12.882 1.00 24.25 111 TYR A CA 1
ATOM 2061 C C . TYR B 1 131 ? -19.716 36.545 11.687 1.00 23.77 111 TYR A C 1
ATOM 2062 O O . TYR B 1 131 ? -19.228 37.290 10.832 1.00 24.63 111 TYR A O 1
ATOM 2071 N N . CYS B 1 132 ? -19.605 35.217 11.655 1.00 22.22 112 CYS A N 1
ATOM 2072 C CA . CYS B 1 132 ? -18.929 34.483 10.573 1.00 22.24 112 CYS A CA 1
ATOM 2073 C C . CYS B 1 132 ? -17.515 34.990 10.256 1.00 23.36 112 CYS A C 1
ATOM 2074 O O . CYS B 1 132 ? -17.098 35.007 9.099 1.00 23.61 112 CYS A O 1
ATOM 2077 N N . LEU B 1 133 ? -16.785 35.393 11.292 1.00 24.35 113 LEU A N 1
ATOM 2078 C CA . LEU B 1 133 ? -15.456 35.980 11.112 1.00 26.31 113 LEU A CA 1
ATOM 2079 C C . LEU B 1 133 ? -14.452 34.999 10.516 1.00 26.78 113 LEU A C 1
ATOM 2080 O O . LEU B 1 133 ? -13.655 35.376 9.655 1.00 28.25 113 LEU A O 1
ATOM 2085 N N . THR B 1 134 ? -14.503 33.746 10.969 1.00 26.26 114 THR A N 1
ATOM 2086 C CA . THR B 1 134 ? -13.549 32.714 10.540 1.00 26.73 114 THR A CA 1
ATOM 2087 C C . THR B 1 134 ? -13.531 32.507 9.018 1.00 26.97 114 THR A C 1
ATOM 2088 O O . THR B 1 134 ? -12.462 32.334 8.426 1.00 27.43 114 THR A O 1
ATOM 2092 N N . ALA B 1 135 ? -14.708 32.527 8.393 1.00 26.00 115 ALA A N 1
ATOM 2093 C CA . ALA B 1 135 ? -14.798 32.416 6.933 1.00 26.41 115 ALA A CA 1
ATOM 2094 C C . ALA B 1 135 ? -13.980 33.512 6.245 1.00 27.97 115 ALA A C 1
ATOM 2095 O O . ALA B 1 135 ? -13.259 33.241 5.282 1.00 28.23 115 ALA A O 1
ATOM 2097 N N . LYS B 1 136 ? -14.085 34.738 6.758 1.00 29.02 116 LYS A N 1
ATOM 2098 C CA . LYS B 1 136 ? -13.351 35.878 6.201 1.00 31.92 116 LYS A CA 1
ATOM 2099 C C . LYS B 1 136 ? -11.845 35.731 6.412 1.00 33.29 116 LYS A C 1
ATOM 2100 O O . LYS B 1 136 ? -11.058 36.127 5.551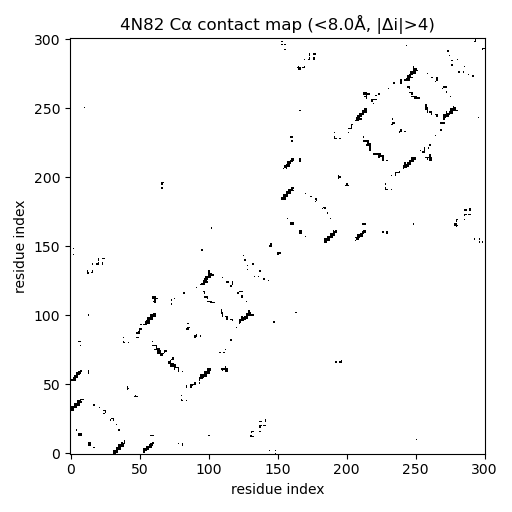 1.00 35.64 116 LYS A O 1
ATOM 2106 N N . GLN B 1 137 ? -11.454 35.155 7.547 1.00 32.96 117 GLN A N 1
ATOM 2107 C CA . GLN B 1 137 ? -10.044 34.874 7.828 1.00 34.29 117 GLN A CA 1
ATOM 2108 C C . GLN B 1 137 ? -9.475 33.867 6.824 1.00 34.79 117 GLN A C 1
ATOM 2109 O O . GLN B 1 137 ? -8.377 34.065 6.301 1.00 36.90 117 GLN A O 1
ATOM 2115 N N . TYR B 1 138 ? -10.234 32.808 6.543 1.00 33.33 118 TYR A N 1
ATOM 2116 C CA . TYR B 1 138 ? -9.843 31.802 5.549 1.00 33.65 118 TYR A CA 1
ATOM 2117 C C . TYR B 1 138 ? -9.726 32.414 4.160 1.00 35.06 118 TYR A C 1
ATOM 2118 O O . TYR B 1 138 ? -8.782 32.120 3.429 1.00 36.77 118 TYR A O 1
ATOM 2127 N N . SER B 1 139 ? -10.698 33.258 3.815 1.00 35.15 119 SER A N 1
ATOM 2128 C CA . SER B 1 139 ? -10.728 33.977 2.545 1.00 37.38 119 SER A CA 1
ATOM 2129 C C . SER B 1 139 ? -9.488 34.854 2.374 1.00 40.42 119 SER A C 1
ATOM 2130 O O . SER B 1 139 ? -8.864 34.851 1.314 1.00 41.88 119 SER A O 1
ATOM 2133 N N . GLU B 1 140 ? -9.140 35.590 3.427 1.00 42.29 120 GLU A N 1
ATOM 2134 C CA . GLU B 1 140 ? -7.961 36.458 3.433 1.00 46.55 120 GLU A CA 1
ATOM 2135 C C . GLU B 1 140 ? -6.652 35.680 3.315 1.00 48.15 120 GLU A C 1
ATOM 2136 O O . GLU B 1 140 ? -5.697 36.164 2.708 1.00 50.14 120 GLU A O 1
ATOM 2142 N N . ARG B 1 141 ? -6.613 34.481 3.894 1.00 47.39 121 ARG A N 1
ATOM 2143 C CA . ARG B 1 141 ? -5.407 33.647 3.870 1.00 49.08 121 ARG A CA 1
ATOM 2144 C C . ARG B 1 141 ? -5.200 32.884 2.559 1.00 48.82 121 ARG A C 1
ATOM 2145 O O . ARG B 1 141 ? -4.086 32.851 2.031 1.00 50.38 121 ARG A O 1
ATOM 2153 N N . PHE B 1 142 ? -6.265 32.280 2.034 1.00 45.41 122 PHE A N 1
ATOM 2154 C CA . PHE B 1 142 ? -6.150 31.418 0.853 1.00 44.62 122 PHE A CA 1
ATOM 2155 C C . PHE B 1 142 ? -6.500 32.094 -0.477 1.00 44.49 122 PHE A C 1
ATOM 2156 O O . PHE B 1 142 ? -6.168 31.574 -1.544 1.00 44.91 122 PHE A O 1
ATOM 2164 N N . GLY B 1 143 ? -7.179 33.235 -0.413 1.00 43.41 123 GLY A N 1
ATOM 2165 C CA . GLY B 1 143 ? -7.489 34.009 -1.611 1.00 43.91 123 GLY A CA 1
ATOM 2166 C C . GLY B 1 143 ? -8.756 33.642 -2.370 1.00 42.20 123 GLY A C 1
ATOM 2167 O O . GLY B 1 143 ? -8.986 34.157 -3.461 1.00 43.29 123 GLY A O 1
ATOM 2168 N N . PHE B 1 144 ? -9.574 32.750 -1.816 1.00 39.73 124 PHE A N 1
ATOM 2169 C CA . PHE B 1 144 ? -10.895 32.468 -2.397 1.00 37.82 124 PHE A CA 1
ATOM 2170 C C . PHE B 1 144 ? -11.971 33.353 -1.746 1.00 36.42 124 PHE A C 1
ATOM 2171 O O . PHE B 1 144 ? -11.758 33.861 -0.650 1.00 36.46 124 PHE A O 1
ATOM 2179 N N . PRO B 1 145 ? -13.118 33.564 -2.424 1.00 35.85 125 PRO A N 1
ATOM 2180 C CA . PRO B 1 145 ? -14.130 34.433 -1.810 1.00 34.89 125 PRO A CA 1
ATOM 2181 C C . PRO B 1 145 ? -14.898 33.763 -0.665 1.00 32.94 125 PRO A C 1
ATOM 2182 O O . PRO B 1 145 ? -14.864 32.541 -0.535 1.00 32.29 125 PRO A O 1
ATOM 2186 N N . VAL B 1 146 ? -15.560 34.572 0.162 1.00 32.22 126 VAL A N 1
ATOM 2187 C CA . VAL B 1 146 ? -16.642 34.086 1.012 1.00 30.28 126 VAL A CA 1
ATOM 2188 C C . VAL B 1 146 ? -17.881 34.070 0.119 1.00 30.24 126 VAL A C 1
ATOM 2189 O O . VAL B 1 146 ? -18.362 35.128 -0.296 1.00 31.23 126 VAL A O 1
ATOM 2193 N N . LEU B 1 147 ? -18.381 32.875 -0.186 1.00 28.62 127 LEU A N 1
ATOM 2194 C CA . LEU B 1 147 ? -19.476 32.725 -1.139 1.00 28.41 127 LEU A CA 1
ATOM 2195 C C . LEU B 1 147 ? -20.822 33.128 -0.553 1.00 27.86 127 LEU A C 1
ATOM 2196 O O . LEU B 1 147 ? -21.678 33.655 -1.261 1.00 28.21 127 LEU A O 1
ATOM 2201 N N . ALA B 1 148 ? -21.005 32.856 0.737 1.00 26.16 128 ALA A N 1
ATOM 2202 C CA . ALA B 1 148 ? -22.236 33.193 1.449 1.00 25.93 128 ALA A CA 1
ATOM 2203 C C . ALA B 1 148 ? -22.044 32.911 2.938 1.00 24.99 128 ALA A C 1
ATOM 2204 O O . ALA B 1 148 ? -21.062 32.275 3.336 1.00 24.62 128 ALA A O 1
ATOM 2206 N N . ASP B 1 149 ? -22.972 33.402 3.753 1.00 25.13 129 ASP A N 1
ATOM 2207 C CA . ASP B 1 149 ? -23.017 33.079 5.178 1.00 24.76 129 ASP A CA 1
ATOM 2208 C C . ASP B 1 149 ? -24.448 32.710 5.549 1.00 24.45 129 ASP A C 1
ATOM 2209 O O . ASP B 1 149 ? -25.396 33.171 4.907 1.00 25.31 129 ASP A O 1
ATOM 2214 N N . PHE B 1 150 ? -24.611 31.883 6.576 1.00 23.23 130 PHE A N 1
ATOM 2215 C CA . PHE B 1 150 ? -25.937 31.613 7.123 1.00 23.13 130 PHE A CA 1
ATOM 2216 C C . PHE B 1 150 ? -25.898 31.496 8.645 1.00 23.07 130 PHE A C 1
ATOM 2217 O O . PHE B 1 150 ? -24.851 31.217 9.236 1.00 22.03 130 PHE A O 1
ATOM 2225 N N . GLU B 1 151 ? -27.041 31.737 9.271 1.00 23.68 131 GLU A N 1
ATOM 2226 C CA . GLU B 1 151 ? -27.132 31.690 10.719 1.00 24.42 131 GLU A CA 1
ATOM 2227 C C . GLU B 1 151 ? -27.565 30.308 11.194 1.00 24.34 131 GLU A C 1
ATOM 2228 O O . GLU B 1 151 ? -28.578 29.775 10.736 1.00 24.18 131 GLU A O 1
ATOM 2234 N N . MET B 1 152 ? -26.778 29.739 12.109 1.00 24.04 132 MET A N 1
ATOM 2235 C CA . MET B 1 152 ? -27.048 28.428 12.719 1.00 24.42 132 MET A CA 1
ATOM 2236 C C . MET B 1 152 ? -27.308 27.323 11.685 1.00 23.84 132 MET A C 1
ATOM 2237 O O . MET B 1 152 ? -26.450 27.072 10.850 1.00 21.97 132 MET A O 1
ATOM 2242 N N . ARG B 1 153 ? -28.467 26.665 11.731 1.00 24.15 133 ARG A N 1
ATOM 2243 C CA . ARG B 1 153 ? -28.751 25.612 10.742 1.00 24.85 133 ARG A CA 1
ATOM 2244 C C . ARG B 1 153 ? -29.193 26.150 9.368 1.00 23.89 133 ARG A C 1
ATOM 2245 O O . ARG B 1 153 ? -29.313 25.383 8.409 1.00 23.06 133 ARG A O 1
ATOM 2253 N N . GLY B 1 154 ? -29.427 27.458 9.280 1.00 23.83 134 GLY A N 1
ATOM 2254 C CA . GLY B 1 154 ? -29.837 28.105 8.029 1.00 24.39 134 GLY A CA 1
ATOM 2255 C C . GLY B 1 154 ? -31.291 27.838 7.676 1.00 25.84 134 GLY A C 1
ATOM 2256 O O . GLY B 1 154 ? -31.891 26.879 8.164 1.00 25.45 134 GLY A O 1
ATOM 2257 N N . MET B 1 155 ? -31.859 28.694 6.832 1.00 27.45 135 MET A N 1
ATOM 2258 C CA . MET B 1 155 ? -33.257 28.551 6.420 1.00 29.99 135 MET A CA 1
ATOM 2259 C C . MET B 1 155 ? -33.376 28.119 4.962 1.00 29.02 135 MET A C 1
ATOM 2260 O O . MET B 1 155 ? -32.365 27.968 4.277 1.00 27.69 135 MET A O 1
ATOM 2265 N N . LEU B 1 156 ? -34.608 27.914 4.494 1.00 30.06 136 LEU A N 1
ATOM 2266 C CA . LEU B 1 156 ? -34.847 27.494 3.112 1.00 29.66 136 LEU A CA 1
ATOM 2267 C C . LEU B 1 156 ? -34.224 28.459 2.101 1.00 28.90 136 LEU A C 1
ATOM 2268 O O . LEU B 1 156 ? -33.599 28.024 1.135 1.00 28.20 136 LEU A O 1
ATOM 2273 N N . GLY B 1 157 ? -34.388 29.763 2.333 1.00 29.49 137 GLY A N 1
ATOM 2274 C CA . GLY B 1 157 ? -33.757 30.792 1.493 1.00 28.91 137 GLY A CA 1
ATOM 2275 C C . GLY B 1 157 ? -32.253 30.611 1.336 1.00 27.34 137 GLY A C 1
ATOM 2276 O O . GLY B 1 157 ? -31.704 30.792 0.245 1.00 26.91 137 GLY A O 1
ATOM 2277 N N . ASP B 1 158 ? -31.589 30.248 2.432 1.00 26.20 138 ASP A N 1
ATOM 2278 C CA . ASP B 1 158 ? -30.152 29.964 2.427 1.00 24.79 138 ASP A CA 1
ATOM 2279 C C . ASP B 1 158 ? -29.808 28.738 1.586 1.00 23.80 138 ASP A C 1
ATOM 2280 O O . ASP B 1 158 ? -28.849 28.760 0.807 1.00 22.63 138 ASP A O 1
ATOM 2285 N N . ILE B 1 159 ? -30.594 27.673 1.740 1.00 23.73 139 ILE A N 1
ATOM 2286 C CA . ILE B 1 159 ? -30.416 26.458 0.943 1.00 23.28 139 ILE A CA 1
ATOM 2287 C C . ILE B 1 159 ? -30.490 26.787 -0.550 1.00 23.61 139 ILE A C 1
ATOM 2288 O O . ILE B 1 159 ? -29.597 26.428 -1.322 1.00 21.94 139 ILE A O 1
ATOM 2293 N N . LYS B 1 160 ? -31.547 27.494 -0.941 1.00 25.00 140 LYS A N 1
ATOM 2294 C CA . LYS B 1 160 ? -31.759 27.854 -2.343 1.00 26.22 140 LYS A CA 1
ATOM 2295 C C . LYS B 1 160 ? -30.638 28.743 -2.889 1.00 26.11 140 LYS A C 1
ATOM 2296 O O . LYS B 1 160 ? -30.175 28.548 -4.019 1.00 26.32 140 LYS A O 1
ATOM 2302 N N . LYS B 1 161 ? -30.190 29.700 -2.079 1.00 26.02 141 LYS A N 1
ATOM 2303 C CA . LYS B 1 161 ? -29.134 30.623 -2.490 1.00 26.24 141 LYS A CA 1
ATOM 2304 C C . LYS B 1 161 ? -27.835 29.863 -2.767 1.00 24.92 141 LYS A C 1
ATOM 2305 O O . LYS B 1 161 ? -27.187 30.071 -3.798 1.00 24.60 141 LYS A O 1
ATOM 2311 N N . VAL B 1 162 ? -27.470 28.976 -1.844 1.00 23.02 142 VAL A N 1
ATOM 2312 C CA . VAL B 1 162 ? -26.234 28.204 -1.965 1.00 21.79 142 VAL A CA 1
ATOM 2313 C C . VAL B 1 162 ? -26.329 27.189 -3.108 1.00 21.78 142 VAL A C 1
ATOM 2314 O O . VAL B 1 162 ? -25.357 26.981 -3.838 1.00 21.46 142 VAL A O 1
ATOM 2318 N N . ALA B 1 163 ? -27.499 26.575 -3.270 1.00 21.81 143 ALA A N 1
ATOM 2319 C CA . ALA B 1 163 ? -27.736 25.682 -4.404 1.00 22.37 143 ALA A CA 1
ATOM 2320 C C . ALA B 1 163 ? -27.516 26.420 -5.730 1.00 23.06 143 ALA A C 1
ATOM 2321 O O . ALA B 1 163 ? -26.905 25.880 -6.651 1.00 23.18 143 ALA A O 1
ATOM 2323 N N . GLY B 1 164 ? -28.009 27.655 -5.812 1.00 24.06 144 GLY A N 1
ATOM 2324 C CA . GLY B 1 164 ? -27.825 28.491 -7.005 1.00 25.37 144 GLY A CA 1
ATOM 2325 C C . GLY B 1 164 ? -26.366 28.836 -7.259 1.00 25.79 144 GLY A C 1
ATOM 2326 O O . GLY B 1 164 ? -25.911 28.829 -8.410 1.00 26.15 144 GLY A O 1
ATOM 2327 N N . ILE B 1 165 ? -25.633 29.132 -6.184 1.00 25.57 145 ILE A N 1
ATOM 2328 C CA . ILE B 1 165 ? -24.199 29.423 -6.264 1.00 26.42 145 ILE A CA 1
ATOM 2329 C C . ILE B 1 165 ? -23.442 28.191 -6.774 1.00 26.54 145 ILE A C 1
ATOM 2330 O O . ILE B 1 165 ? -22.559 28.301 -7.633 1.00 27.55 145 ILE A O 1
ATOM 2335 N N . ILE B 1 166 ? -23.818 27.022 -6.256 1.00 26.18 146 ILE A N 1
ATOM 2336 C CA . ILE B 1 166 ? -23.220 25.749 -6.660 1.00 26.20 146 ILE A CA 1
ATOM 2337 C C . ILE B 1 166 ? -23.468 25.470 -8.146 1.00 27.48 146 ILE A C 1
ATOM 2338 O O . ILE B 1 166 ? -22.547 25.082 -8.868 1.00 27.55 146 ILE A 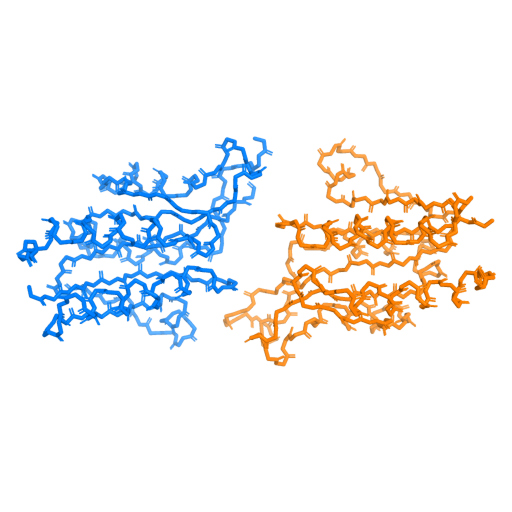O 1
ATOM 2343 N N . GLU B 1 167 ? -24.701 25.690 -8.597 1.00 28.18 147 GLU A N 1
ATOM 2344 C CA . GLU B 1 167 ? -25.062 25.491 -10.003 1.00 30.11 147 GLU A CA 1
ATOM 2345 C C . GLU B 1 167 ? -24.230 26.383 -10.928 1.00 31.70 147 GLU A C 1
ATOM 2346 O O . GLU B 1 167 ? -23.784 25.943 -11.991 1.00 32.91 147 GLU A O 1
ATOM 2352 N N . GLU B 1 168 ? -24.022 27.630 -10.515 1.00 32.79 148 GLU A N 1
ATOM 2353 C CA . GLU B 1 168 ? -23.199 28.569 -11.274 1.00 35.46 148 GLU A CA 1
ATOM 2354 C C . GLU B 1 168 ? -21.722 28.160 -11.290 1.00 35.33 148 GLU A C 1
ATOM 2355 O O . GLU B 1 168 ? -21.087 28.146 -12.347 1.00 36.06 148 GLU A O 1
ATOM 2361 N N . LEU B 1 169 ? -21.197 27.791 -10.125 1.00 33.62 149 LEU A N 1
ATOM 2362 C CA . LEU B 1 169 ? -19.791 27.417 -9.987 1.00 33.84 149 LEU A CA 1
ATOM 2363 C C . LEU B 1 169 ? -19.435 26.105 -10.683 1.00 33.56 149 LEU A C 1
ATOM 2364 O O . LEU B 1 169 ? -18.325 25.957 -11.188 1.00 34.72 149 LEU A O 1
ATOM 2369 N N . TYR B 1 170 ? -20.376 25.164 -10.710 1.00 31.65 150 TYR A N 1
ATOM 2370 C CA . TYR B 1 170 ? -20.132 23.854 -11.311 1.00 31.88 150 TYR A CA 1
ATOM 2371 C C . TYR B 1 170 ? -20.729 23.711 -12.712 1.00 32.55 150 TYR A C 1
ATOM 2372 O O . TYR B 1 170 ? -20.667 22.629 -13.301 1.00 32.53 150 TYR A O 1
ATOM 2381 N N . HIS B 1 171 ? -21.306 24.799 -13.225 1.00 33.42 151 HIS A N 1
ATOM 2382 C CA . HIS B 1 171 ? -21.921 24.846 -14.560 1.00 35.03 151 HIS A CA 1
ATOM 2383 C C . HIS B 1 171 ? -22.976 23.784 -14.738 1.00 35.55 151 HIS A C 1
ATOM 2384 O O . HIS B 1 171 ? -22.958 23.024 -15.713 1.00 35.50 151 HIS A O 1
ATOM 2391 N N . ILE B 1 172 ? -23.902 23.723 -13.782 1.00 35.10 152 ILE A N 1
ATOM 2392 C CA . ILE B 1 172 ? -25.028 22.795 -13.828 1.00 36.10 152 ILE A CA 1
ATOM 2393 C C . ILE B 1 172 ? -26.238 23.533 -14.390 1.00 38.04 152 ILE A C 1
ATOM 2394 O O . ILE B 1 172 ? -26.589 24.609 -13.905 1.00 38.68 152 ILE A O 1
ATOM 2399 N N . GLU B 1 173 ? -26.873 22.950 -15.404 1.00 41.83 153 GLU A N 1
ATOM 2400 C CA . GLU B 1 173 ? -28.037 23.566 -16.044 1.00 45.37 153 GLU A CA 1
ATOM 2401 C C . GLU B 1 173 ? -29.262 23.576 -15.136 1.00 46.25 153 GLU A C 1
ATOM 2402 O O . GLU B 1 173 ? -29.618 22.551 -14.556 1.00 45.93 153 GLU A O 1
ATOM 2408 N N . LYS B 1 174 ? -29.893 24.743 -15.017 1.00 48.95 154 LYS A N 1
ATOM 2409 C CA . LYS B 1 174 ? -31.122 24.899 -14.242 1.00 51.59 154 LYS A CA 1
ATOM 2410 C C . LYS B 1 174 ? -32.342 24.396 -15.009 1.00 53.57 154 LYS A C 1
ATOM 2411 O O . LYS B 1 174 ? -33.155 23.640 -14.472 1.00 56.35 154 LYS A O 1
#

Secondary structure (DSSP, 8-state):
-EEEEEE--SSSHHHHHHHHHHHHHHHH-TT-EEEEEEHHHHHHTTPPPPPPSS-EEEEEE--B----S-B-S-HHHHHHHSSTTHHHHEEEEEEEE-GGGGGGTTHHHHHHHHHH---EEEEEETT--HHHHHHHHHHHHHHTT---/-EEEEEE--SSSHHHHHHHHHHHHHHHH-TT-EEEEEEHHHHHHTTPPP---SS-EEEEEE--B--TT-HHHH--B-S-HHHHHHHHSTTHHHHEEEEEEEE-GGGGGGTTHHHHHHHHHH---EEEEEETT--HHHHHHHHHHHHHHTT---

Organism: Streptococcus sanguinis (strain SK36) (NCBI:txid388919)

B-factor: mean 33.63, std 11.81, range [16.87, 74.85]

CATH classification: 3.40.50.360

Nearest PDB structures (foldseek):
  4n82-assembly1_B  TM=1.007E+00  e=4.162E-33  Streptococcus sanguinis SK36
  4n82-assembly2_A  TM=9.940E-01  e=4.059E-30  Streptococcus sanguinis SK36
  7mmp-assembly2_F  TM=8.379E-01  e=1.418E-12  Aerococcus urinae
  8j4x-assembly3_I  TM=8.279E-01  e=2.403E-11  Mycobacterium tuberculosis H37Rv
  8j4w-assembly1_C  TM=7.029E-01  e=2.113E-11  Mycolicibacterium thermoresistibile ATCC 19527

Sequence (301 aa):
TKVSLVYISLSGNTESFVRRLTDYLLEQHPSLEVEKIHIKDLVKERQPFFEMDNPFIAFLPTYLEGGNGVDNGDVEILTTDVGDFIAYGQNASKCLGVIGSGNRNFNNQQYCLTAKQYSERFGFPVLADFEMRGMLGDIKKVAGIIEELYHIEKTKVSLVYISLSGNTESFVRRLTDYLLEQHPSLEVEKIHIKDLVKERQPFFEMDNPFIAFLPTYLEDNGDVEILTTDVGDFIAYGQNASKCLGVIGSGNRNFNNNQYCLTAKQYSERFGFPVLADFEMRGMLGDIKKVAGIIEELYHIEK